Protein 7OCB (pdb70)

Sequence (196 aa):
NIVGCRIQHGWKEGNNGPVTQWKGTVLDQVPVNPSLYLIKYDGFDCVYGLELNKDERVSALEEVLPDRVATSISDAHLADTMIGKAVEHMMFETEDGSKDEWRGMVLARAPVMNTWFYITYEKDPVLYMYQLLDDYKEGDLRIMPSLVGKQVEYAKKRTGMVIHHQVEAKPSVYFIKFDDDFHIYVYDLVKTSAENLYFQ

Radius of gyration: 17.23 Å; Cα contacts (8 Å, |Δi|>4): 445; chains: 1; bounding box: 40×42×42 Å

Structure (mmCIF, N/CA/C/O backbone):
data_7OCB
#
_entry.id   7OCB
#
_cell.length_a   115.477
_cell.length_b   115.477
_cell.length_c   43.721
_cell.angle_alpha   90.000
_cell.angle_beta   90.000
_cell.angle_gamma   90.000
#
_symmetry.space_group_name_H-M   'P 43 21 2'
#
loop_
_entity.id
_entity.type
_entity.pdbx_description
1 polymer Spindlin-1
2 non-polymer 7-[3-(1,3-dihydroisoindol-2-yl)propoxy]-2N-[2-(dimethylamino)ethyl]-6-methoxy-4N-(1-propan-2-ylpiperidin-4-yl)quinazoline-2,4-diamine
3 non-polymer 'PHOSPHATE ION'
4 non-polymer (4S)-2-METHYL-2,4-PENTANEDIOL
5 non-polymer 'CHLORIDE ION'
6 non-polymer GLYCINE
7 non-polymer 'SODIUM ION'
8 water water
#
loop_
_atom_site.group_PDB
_atom_site.id
_atom_site.type_symbol
_atom_site.label_atom_id
_atom_site.label_alt_id
_atom_site.label_comp_id
_atom_site.label_asym_id
_atom_site.label_entity_id
_atom_site.label_seq_id
_atom_site.pdbx_PDB_ins_code
_atom_site.Cartn_x
_atom_site.Cartn_y
_atom_site.Cartn_z
_atom_site.occupancy
_atom_site.B_iso_or_equiv
_atom_site.auth_seq_id
_atom_site.auth_comp_id
_atom_site.auth_asym_id
_atom_site.auth_atom_id
_atom_site.pdbx_PDB_model_num
ATOM 1 N N . ASN A 1 5 ? 8.359 -37.594 19.273 1.00 42.69 52 ASN B N 1
ATOM 2 C CA . ASN A 1 5 ? 7.054 -38.223 19.198 1.00 38.52 52 ASN B CA 1
ATOM 3 C C . ASN A 1 5 ? 6.945 -38.981 17.873 1.00 29.61 52 ASN B C 1
ATOM 4 O O . ASN A 1 5 ? 7.926 -39.176 17.164 1.00 34.47 52 ASN B O 1
ATOM 9 N N . ILE A 1 6 ? 5.730 -39.407 17.532 1.00 25.88 53 ILE B N 1
ATOM 10 C CA . ILE A 1 6 ? 5.527 -40.168 16.309 1.00 21.52 53 ILE B CA 1
ATOM 11 C C . ILE A 1 6 ? 5.145 -39.294 15.112 1.00 16.45 53 ILE B C 1
ATOM 12 O O . ILE A 1 6 ? 4.927 -39.837 14.016 1.00 16.75 53 ILE B O 1
ATOM 28 N N . VAL A 1 7 ? 5.138 -37.962 15.275 1.00 17.87 54 VAL B N 1
ATOM 29 C CA . VAL A 1 7 ? 4.875 -37.084 14.135 1.00 16.64 54 VAL B CA 1
ATOM 30 C C . VAL A 1 7 ? 5.987 -37.253 13.118 1.00 16.46 54 VAL B C 1
ATOM 31 O O . VAL A 1 7 ? 7.176 -37.277 13.465 1.00 17.24 54 VAL B O 1
ATOM 44 N N . GLY A 1 8 ? 5.595 -37.366 11.836 1.00 14.49 55 GLY B N 1
ATOM 45 C CA . GLY A 1 8 ? 6.521 -37.572 10.751 1.00 16.33 55 GLY B CA 1
ATOM 46 C C . GLY A 1 8 ? 6.803 -39.029 10.471 1.00 17.48 55 GLY B C 1
ATOM 47 O O . GLY A 1 8 ? 7.534 -39.343 9.521 1.00 19.89 55 GLY B O 1
ATOM 51 N N . CYS A 1 9 ? 6.314 -39.911 11.314 1.00 15.34 56 CYS B N 1
ATOM 52 C CA . CYS A 1 9 ? 6.558 -41.334 11.135 1.00 16.34 56 CYS B CA 1
ATOM 53 C C . CYS A 1 9 ? 5.439 -41.931 10.316 1.00 13.54 56 CYS B C 1
ATOM 54 O O . CYS A 1 9 ? 4.315 -41.425 10.258 1.00 14.00 56 CYS B O 1
ATOM 62 N N . ARG A 1 10 ? 5.752 -43.057 9.690 1.00 15.04 57 ARG B N 1
ATOM 63 C CA . ARG A 1 10 ? 4.717 -43.921 9.143 1.00 13.85 57 ARG B CA 1
ATOM 64 C C . ARG A 1 10 ? 4.336 -44.935 10.216 1.00 11.42 57 ARG B C 1
ATOM 65 O O . ARG A 1 10 ? 5.159 -45.347 11.036 1.00 13.52 57 ARG B O 1
ATOM 86 N N . ILE A 1 11 ? 3.053 -45.276 10.234 1.00 12.02 58 ILE B N 1
ATOM 87 C CA . ILE A 1 11 ? 2.509 -46.167 11.245 1.00 11.84 58 ILE B CA 1
ATOM 88 C C . ILE A 1 11 ? 1.613 -47.195 10.581 1.00 10.47 58 ILE B C 1
ATOM 89 O O . ILE A 1 11 ? 1.115 -46.998 9.466 1.00 12.51 58 ILE B O 1
ATOM 105 N N . GLN A 1 12 ? 1.406 -48.306 11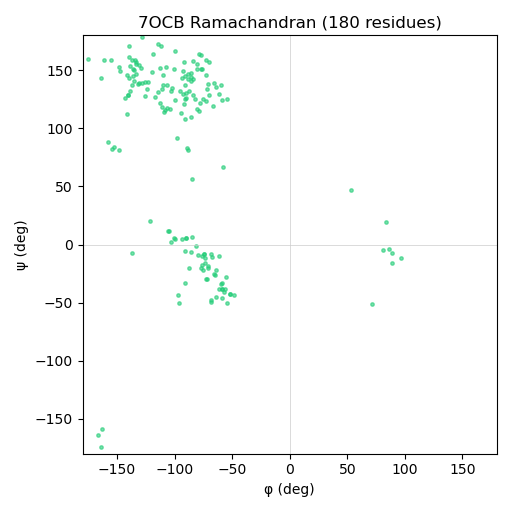.278 1.00 11.13 59 GLN B N 1
ATOM 106 C CA . GLN A 1 12 ? 0.357 -49.227 10.897 1.00 12.61 59 GLN B CA 1
ATOM 107 C C . GLN A 1 12 ? -0.381 -49.677 12.146 1.00 10.74 59 GLN B C 1
ATOM 108 O O . GLN A 1 12 ? 0.189 -49.737 13.251 1.00 12.16 59 GLN B O 1
ATOM 116 N N . HIS A 1 13 ? -1.665 -50.004 11.998 1.00 10.74 60 HIS B N 1
ATOM 117 C CA . HIS A 1 13 ? -2.452 -50.466 13.124 1.00 10.59 60 HIS B CA 1
ATOM 118 C C . HIS A 1 13 ? -3.687 -51.195 12.621 1.00 11.44 60 HIS B C 1
ATOM 119 O O . HIS A 1 13 ? -4.083 -51.061 11.469 1.00 11.24 60 HIS B O 1
ATOM 133 N N . GLY A 1 14 ? -4.233 -52.006 13.490 1.00 12.33 61 GLY B N 1
ATOM 134 C CA . GLY A 1 14 ? -5.549 -52.564 13.294 1.00 12.32 61 GLY B CA 1
ATOM 135 C C . GLY A 1 14 ? -6.628 -51.616 13.752 1.00 11.92 61 GLY B C 1
ATOM 136 O O . GLY A 1 14 ? -6.432 -50.699 14.578 1.00 11.52 61 GLY B O 1
ATOM 140 N N . TRP A 1 15 ? -7.826 -51.836 13.211 1.00 12.19 62 TRP B N 1
ATOM 141 C CA . TRP A 1 15 ? -9.007 -51.041 13.535 1.00 11.21 62 TRP B CA 1
ATOM 142 C C . TRP A 1 15 ? -10.199 -51.979 13.663 1.00 13.59 62 TRP B C 1
ATOM 143 O O . TRP A 1 15 ? -10.433 -52.819 12.793 1.00 14.45 62 TRP B O 1
ATOM 164 N N . LYS A 1 16 ? -10.967 -51.815 14.736 1.00 13.19 63 LYS B N 1
ATOM 165 C CA . LYS A 1 16 ? -12.115 -52.681 14.997 1.00 14.28 63 LYS B CA 1
ATOM 166 C C . LYS A 1 16 ? -13.217 -51.831 15.594 1.00 16.52 63 LYS B C 1
ATOM 167 O O . LYS A 1 16 ? -12.994 -51.158 16.602 1.00 16.62 63 LYS B O 1
ATOM 186 N N . GLU A 1 17 ? -14.395 -51.863 14.998 1.00 17.08 64 GLU B N 1
ATOM 187 C CA . GLU A 1 17 ? -15.547 -51.145 15.531 1.00 18.53 64 GLU B CA 1
ATOM 188 C C . GLU A 1 17 ? -16.541 -52.171 16.043 1.00 19.28 64 GLU B C 1
ATOM 189 O O . GLU A 1 17 ? -17.035 -53.005 15.281 1.00 18.07 64 GLU B O 1
ATOM 201 N N . GLY A 1 18 ? -16.814 -52.129 17.332 1.00 22.22 65 GLY B N 1
ATOM 202 C CA . GLY A 1 18 ? -17.796 -53.053 17.865 1.00 21.14 65 GLY B CA 1
ATOM 203 C C . GLY A 1 18 ? -17.312 -54.481 17.737 1.00 18.63 65 GLY B C 1
ATOM 204 O O . GLY A 1 18 ? -16.159 -54.797 18.046 1.00 21.44 65 GLY B O 1
ATOM 208 N N A ASN A 1 19 ? -18.193 -55.353 17.261 0.50 18.04 66 ASN B N 1
ATOM 209 N N B ASN A 1 19 ? -18.200 -55.374 17.275 0.50 18.06 66 ASN B N 1
ATOM 210 C CA A ASN A 1 1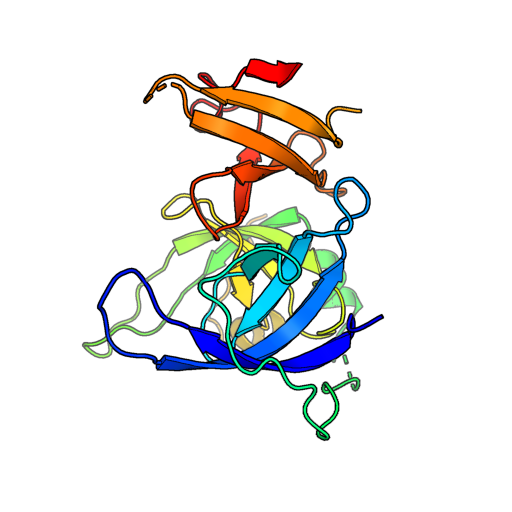9 ? -17.848 -56.742 17.036 0.50 17.98 66 ASN B CA 1
ATOM 211 C CA B ASN A 1 19 ? -17.877 -56.779 17.034 0.50 18.20 66 ASN B CA 1
ATOM 212 C C A ASN A 1 19 ? -17.475 -57.006 15.584 0.50 16.80 66 ASN B C 1
ATOM 213 C C B ASN A 1 19 ? -17.378 -57.019 15.615 0.50 16.76 66 ASN B C 1
ATOM 214 O O A ASN A 1 19 ? -17.491 -58.159 15.147 0.50 18.26 66 ASN B O 1
ATOM 215 O O B ASN A 1 19 ? -17.195 -58.179 15.237 0.50 18.21 66 ASN B O 1
ATOM 236 N N . GLY A 1 20 ? -17.160 -55.957 14.845 1.00 15.63 67 GLY B N 1
ATOM 237 C CA . GLY A 1 20 ? -16.785 -56.081 13.457 1.00 16.96 67 GLY B CA 1
ATOM 238 C C . GLY A 1 20 ? -15.401 -56.655 13.292 1.00 15.45 67 GLY B C 1
ATOM 239 O O . GLY A 1 20 ? -14.651 -56.859 14.241 1.00 15.96 67 GLY B O 1
ATOM 243 N N . PRO A 1 21 ? -15.037 -56.960 12.054 1.00 16.08 68 PRO B N 1
ATOM 244 C CA . PRO A 1 21 ? -13.699 -57.488 11.819 1.00 15.18 68 PRO B CA 1
ATOM 245 C C . PRO A 1 21 ? -12.635 -56.407 11.974 1.00 12.55 68 PRO B C 1
ATOM 246 O O . PRO A 1 21 ? -12.885 -55.211 11.894 1.00 14.29 68 PRO B O 1
ATOM 257 N N . VAL A 1 22 ? -11.410 -56.883 12.215 1.00 14.12 69 VAL B N 1
ATOM 258 C CA . VAL A 1 22 ? -10.260 -56.000 12.290 1.00 12.94 69 VAL B CA 1
ATOM 259 C C . VAL A 1 22 ? -9.751 -55.756 10.883 1.00 14.59 69 VAL B C 1
ATOM 260 O O . VAL A 1 22 ? -9.525 -56.693 10.123 1.00 16.00 69 VAL B O 1
ATOM 273 N N . THR A 1 23 ? -9.576 -54.496 10.547 1.00 12.30 70 THR B N 1
ATOM 274 C CA . THR A 1 23 ? -8.980 -54.106 9.281 1.00 11.10 70 THR B CA 1
ATOM 275 C C . THR A 1 23 ? -7.632 -53.455 9.580 1.00 11.98 70 THR B C 1
ATOM 276 O O . THR A 1 23 ? -7.414 -52.893 10.661 1.00 12.64 70 THR B O 1
ATOM 287 N N . GLN A 1 24 ? -6.718 -53.570 8.620 1.00 11.45 71 GLN B N 1
ATOM 288 C CA . GLN A 1 24 ? -5.333 -53.123 8.774 1.00 11.96 71 GLN B CA 1
ATOM 289 C C . GLN A 1 24 ? -5.103 -51.848 7.981 1.00 11.64 71 GLN B C 1
ATOM 290 O O . GLN A 1 24 ? -5.498 -51.751 6.821 1.00 12.56 71 GLN B O 1
ATOM 304 N N . TRP A 1 25 ? -4.395 -50.900 8.567 1.00 10.50 72 TRP B N 1
ATOM 305 C CA . TRP A 1 25 ? -4.222 -49.567 8.016 1.00 10.69 72 TRP B CA 1
ATOM 306 C C . TRP A 1 25 ? -2.777 -49.138 8.110 1.00 12.13 72 TRP B C 1
ATOM 307 O O . TRP A 1 25 ? -2.133 -49.359 9.128 1.00 14.06 72 TRP B O 1
ATOM 328 N N . LYS A 1 26 ? -2.299 -48.465 7.079 1.00 11.33 73 LYS B N 1
ATOM 329 C CA . LYS A 1 26 ? -0.967 -47.854 7.042 1.00 11.30 73 LYS B CA 1
ATOM 330 C C . LYS A 1 26 ? -1.125 -46.387 6.692 1.00 11.37 73 LYS B C 1
ATOM 331 O O . LYS A 1 26 ? -1.934 -46.031 5.832 1.00 12.11 73 LYS B O 1
ATOM 339 N N . GLY A 1 27 ? -0.342 -45.538 7.348 1.00 11.91 74 GLY B N 1
ATOM 340 C CA . GLY A 1 27 ? -0.475 -44.109 7.143 1.00 12.35 74 GLY B CA 1
ATOM 341 C C . GLY A 1 27 ? 0.716 -43.347 7.662 1.00 10.62 74 GLY B C 1
ATOM 342 O O . GLY A 1 27 ? 1.722 -43.908 8.107 1.00 12.26 74 GLY B O 1
ATOM 346 N N . THR A 1 28 ? 0.577 -42.022 7.596 1.00 10.52 75 THR B N 1
ATOM 347 C CA . THR A 1 28 ? 1.623 -41.084 7.944 1.00 12.24 75 THR B CA 1
ATOM 348 C C . THR A 1 28 ? 1.066 -40.113 8.976 1.00 10.53 75 THR B C 1
ATOM 349 O O . THR A 1 28 ? -0.027 -39.569 8.804 1.00 11.08 75 THR B O 1
ATOM 360 N N . VAL A 1 29 ? 1.781 -39.960 10.084 1.00 11.41 76 VAL B N 1
ATOM 361 C CA . VAL A 1 29 ? 1.368 -39.032 11.143 1.00 10.54 76 VAL B CA 1
ATOM 362 C C . VAL A 1 29 ? 1.791 -37.623 10.737 1.00 10.10 76 VAL B C 1
ATOM 363 O O . VAL A 1 29 ? 2.984 -37.327 10.650 1.00 12.76 76 VAL B O 1
ATOM 376 N N . LEU A 1 30 ? 0.815 -36.743 10.549 1.00 11.01 77 LEU B N 1
ATOM 377 C CA . LEU A 1 30 ? 1.039 -35.369 10.092 1.00 11.17 77 LEU B CA 1
ATOM 378 C C . LEU A 1 30 ? 1.235 -34.356 11.200 1.00 12.75 77 LEU B C 1
ATOM 379 O O . LEU A 1 30 ? 1.954 -33.378 11.007 1.00 13.93 77 LEU B O 1
ATOM 395 N N . ASP A 1 31 ? 0.581 -34.536 12.349 1.00 12.10 78 ASP B N 1
ATOM 396 C CA . ASP A 1 31 ? 0.487 -33.449 13.322 1.00 15.54 78 ASP B CA 1
ATOM 397 C C . ASP A 1 31 ? 0.050 -34.048 14.642 1.00 13.59 78 ASP B C 1
ATOM 398 O O . ASP A 1 31 ? -0.755 -34.976 14.666 1.00 14.11 78 ASP B O 1
ATOM 407 N N . GLN A 1 32 ? 0.600 -33.508 15.715 1.00 12.91 79 GLN B N 1
ATOM 408 C CA . GLN A 1 32 ? 0.108 -33.711 17.077 1.00 13.33 79 GLN B CA 1
ATOM 409 C C . GLN A 1 32 ? -0.499 -32.376 17.478 1.00 13.23 79 GLN B C 1
ATOM 410 O O . GLN A 1 32 ? 0.204 -31.380 17.539 1.00 17.26 79 GLN B O 1
ATOM 424 N N . VAL A 1 33 ? -1.809 -32.336 17.676 1.00 11.74 80 VAL B N 1
ATOM 425 C CA . VAL A 1 33 ? -2.555 -31.081 17.809 1.00 12.62 80 VAL B CA 1
ATOM 426 C C . VAL A 1 33 ? -2.158 -30.336 19.079 1.00 12.75 80 VAL B C 1
ATOM 427 O O . VAL A 1 33 ? -2.294 -30.878 20.191 1.00 13.55 80 VAL B O 1
ATOM 440 N N . PRO A 1 34 ? -1.630 -29.104 18.977 1.00 13.66 81 PRO B N 1
ATOM 441 C CA . PRO A 1 34 ? -1.191 -28.366 20.186 1.00 15.81 81 PRO B CA 1
ATOM 442 C C . PRO A 1 34 ? -2.248 -28.279 21.286 1.00 13.61 81 PRO B C 1
ATOM 443 O O . PRO A 1 34 ? -1.914 -28.466 22.466 1.00 16.28 81 PRO B O 1
ATOM 454 N N . VAL A 1 35 ? -3.509 -28.010 20.930 1.00 14.37 82 VAL B N 1
ATOM 455 C CA . VAL A 1 35 ? -4.530 -27.822 21.959 1.00 15.47 82 VAL B CA 1
ATOM 456 C C . VAL A 1 35 ? -5.030 -29.147 22.505 1.00 14.00 82 VAL B C 1
ATOM 457 O O . VAL A 1 35 ? -5.734 -29.162 23.519 1.00 17.02 82 VAL B O 1
ATOM 470 N N . ASN A 1 36 ? -4.654 -30.262 21.898 1.00 13.20 83 ASN B N 1
ATOM 471 C CA . ASN A 1 36 ? -5.009 -31.578 22.418 1.00 14.02 83 ASN B CA 1
ATOM 472 C C . ASN A 1 36 ? -3.964 -32.553 21.975 1.00 11.90 83 ASN B C 1
ATOM 473 O O . ASN A 1 36 ? -4.117 -33.204 20.928 1.00 12.36 83 ASN B O 1
ATOM 478 N N . PRO A 1 37 ? -2.858 -32.636 22.718 1.00 12.13 84 PRO B N 1
ATOM 479 C CA . PRO A 1 37 ? -1.718 -33.492 22.335 1.00 12.78 84 PRO B CA 1
ATOM 480 C C . PRO A 1 37 ? -2.024 -34.955 22.240 1.00 14.04 84 PRO B C 1
ATOM 481 O O . PRO A 1 37 ? -1.210 -35.703 21.682 1.00 16.64 84 PRO B O 1
ATOM 492 N N . SER A 1 38 ? -3.184 -35.430 22.673 1.00 12.33 85 SER B N 1
ATOM 493 C CA . SER A 1 38 ? -3.567 -36.817 22.445 1.00 12.12 85 SER B CA 1
ATOM 494 C C . SER A 1 38 ? -4.032 -37.032 21.023 1.00 12.27 85 SER B C 1
ATOM 495 O O . SER A 1 38 ? -4.087 -38.175 20.581 1.00 13.69 85 SER B O 1
ATOM 498 N N . LEU A 1 39 ? -4.422 -35.964 20.340 1.00 12.24 86 LEU B N 1
ATOM 499 C CA . LEU A 1 39 ? -4.995 -36.043 19.007 1.00 12.11 86 LEU B CA 1
ATOM 500 C C . LEU A 1 39 ? -3.928 -35.918 17.930 1.00 11.31 86 LEU B C 1
ATOM 501 O O . LEU A 1 39 ? -3.217 -34.921 17.868 1.00 11.99 86 LEU B O 1
ATOM 517 N N . TYR A 1 40 ? -3.843 -36.944 17.106 1.00 10.06 87 TYR B N 1
ATOM 518 C CA . TYR A 1 40 ? -2.947 -36.969 15.953 1.00 10.99 87 TYR B CA 1
ATOM 519 C C . TYR A 1 40 ? -3.751 -36.902 14.674 1.00 10.55 87 TYR B C 1
ATOM 520 O O . TYR A 1 40 ? -4.795 -37.551 14.560 1.00 11.19 87 TYR B O 1
ATOM 538 N N . LEU A 1 41 ? -3.266 -36.093 13.726 1.00 11.57 88 LEU B N 1
ATOM 539 C CA . LEU A 1 41 ? -3.815 -36.079 12.379 1.00 11.18 88 LEU B CA 1
ATOM 540 C C . LEU A 1 41 ? -2.980 -37.001 11.502 1.00 10.13 88 LEU B C 1
ATOM 541 O O . LEU A 1 41 ? -1.739 -36.961 11.546 1.00 11.63 88 LEU B O 1
ATOM 557 N N . ILE A 1 42 ? -3.682 -37.856 10.761 1.00 10.56 89 ILE B N 1
ATOM 558 C CA . ILE A 1 42 ? -3.072 -38.975 10.033 1.00 9.17 89 ILE B CA 1
ATOM 559 C C . ILE A 1 42 ? -3.598 -38.994 8.601 1.00 9.49 89 ILE B C 1
ATOM 560 O O . ILE A 1 42 ? -4.803 -38.798 8.361 1.00 9.72 89 ILE B O 1
ATOM 576 N N . LYS A 1 43 ? -2.695 -39.247 7.648 1.00 9.18 90 LYS B N 1
ATOM 577 C CA . LYS A 1 43 ? -3.073 -39.498 6.260 1.00 10.03 90 LYS B CA 1
ATOM 578 C C . LYS A 1 43 ? -2.833 -40.972 5.993 1.00 7.91 90 LYS B C 1
ATOM 579 O O . LYS A 1 43 ? -1.701 -41.431 6.053 1.00 10.39 90 LYS B O 1
ATOM 598 N N . TYR A 1 44 ? -3.895 -41.704 5.708 1.00 9.33 91 TYR B N 1
ATOM 599 C CA . TYR A 1 44 ? -3.772 -43.119 5.382 1.00 9.56 91 TYR B CA 1
ATOM 600 C C . TYR A 1 44 ? -3.471 -43.296 3.900 1.00 10.09 91 TYR B C 1
ATOM 601 O O . TYR A 1 44 ? -4.027 -42.589 3.056 1.00 11.39 91 TYR B O 1
ATOM 619 N N . ASP A 1 45 ? -2.592 -44.251 3.601 1.00 11.16 92 ASP B N 1
ATOM 620 C CA . ASP A 1 45 ? -2.191 -44.511 2.2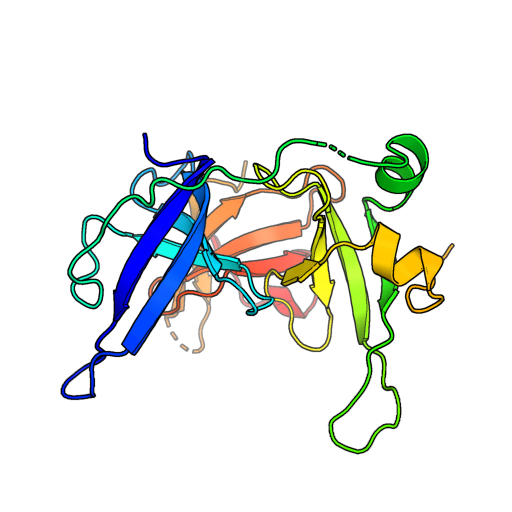27 1.00 12.13 92 ASP B CA 1
ATOM 621 C C . ASP A 1 45 ? -3.424 -44.765 1.378 1.00 13.62 92 ASP B C 1
ATOM 622 O O . ASP A 1 45 ? -4.243 -45.637 1.696 1.00 14.24 92 ASP B O 1
ATOM 631 N N . GLY A 1 46 ? -3.548 -43.996 0.299 1.00 13.19 93 GLY B N 1
ATOM 632 C CA . GLY A 1 46 ? -4.622 -44.188 -0.665 1.00 13.43 93 GLY B CA 1
ATOM 633 C C . GLY A 1 46 ? -5.967 -43.596 -0.295 1.00 11.76 93 GLY B C 1
ATOM 634 O O . GLY A 1 46 ? -6.882 -43.607 -1.123 1.00 15.82 93 GLY B O 1
ATOM 638 N N . PHE A 1 47 ? -6.121 -43.034 0.891 1.00 10.73 94 PHE B N 1
ATOM 639 C CA . PHE A 1 47 ? -7.367 -42.420 1.327 1.00 12.13 94 PHE B CA 1
ATOM 640 C C . PHE A 1 47 ? -7.147 -40.914 1.421 1.00 11.12 94 PHE B C 1
ATOM 641 O O . PHE A 1 47 ? -6.118 -40.473 1.920 1.00 12.29 94 PHE B O 1
ATOM 658 N N . ASP A 1 48 ? -8.084 -40.139 0.882 1.00 11.47 95 ASP B N 1
ATOM 659 C CA . ASP A 1 48 ? -7.835 -38.736 0.619 1.00 11.73 95 ASP B CA 1
ATOM 660 C C . ASP A 1 48 ? -8.142 -37.813 1.788 1.00 14.17 95 ASP B C 1
ATOM 661 O O . ASP A 1 48 ? -7.625 -36.695 1.825 1.00 12.71 95 ASP B O 1
ATOM 670 N N . CYS A 1 49 ? -8.951 -38.234 2.745 1.00 11.68 96 CYS B N 1
ATOM 671 C CA . CYS A 1 49 ? -9.244 -37.372 3.879 1.00 10.49 96 CYS B CA 1
ATOM 672 C C . CYS A 1 49 ? -8.147 -37.398 4.932 1.00 11.71 96 CYS B C 1
ATOM 673 O O . CYS A 1 49 ? -7.395 -38.354 5.052 1.00 13.25 96 CYS B O 1
ATOM 681 N N . VAL A 1 50 ? -8.059 -36.331 5.704 1.00 11.66 97 VAL B N 1
ATOM 682 C CA . VAL A 1 50 ? -7.222 -36.314 6.902 1.00 11.80 97 VAL B CA 1
ATOM 683 C C . VAL A 1 50 ? -8.062 -36.775 8.079 1.00 11.04 97 VAL B C 1
ATOM 684 O O . VAL A 1 50 ? -9.162 -36.260 8.323 1.00 12.58 97 VAL B O 1
ATOM 697 N N . TYR A 1 51 ? -7.534 -37.719 8.823 1.00 11.08 98 TYR B N 1
ATOM 698 C CA . TYR A 1 51 ? -8.224 -38.300 9.960 1.00 10.05 98 TYR B CA 1
ATOM 699 C C . TYR A 1 51 ? -7.565 -37.876 11.269 1.00 10.17 98 TYR B C 1
ATOM 700 O O . TYR A 1 51 ? -6.361 -37.660 11.349 1.00 13.00 98 TYR B O 1
ATOM 718 N N . GLY A 1 52 ? -8.392 -37.710 12.301 1.00 10.66 99 GLY B N 1
ATOM 719 C CA . GLY A 1 52 ? -7.885 -37.449 13.635 1.00 10.72 99 GLY B CA 1
ATOM 720 C C . GLY A 1 52 ? -8.264 -38.561 14.587 1.00 9.87 99 GLY B C 1
ATOM 721 O O . GLY A 1 52 ? -9.436 -38.919 14.679 1.00 11.19 99 GLY B O 1
ATOM 725 N N . LEU A 1 53 ? -7.258 -39.114 15.267 1.00 10.87 100 LEU B N 1
ATOM 726 C CA . LEU A 1 53 ? -7.451 -40.159 16.267 1.00 9.89 100 LEU B CA 1
ATOM 727 C C . LEU A 1 53 ? -6.702 -39.793 17.532 1.00 11.89 100 LEU B C 1
ATOM 728 O O . LEU A 1 53 ? -5.558 -39.340 17.493 1.00 11.12 100 LEU B O 1
ATOM 744 N N . GLU A 1 54 ? -7.338 -40.042 18.665 1.00 11.76 101 GLU B N 1
ATOM 745 C CA . GLU A 1 54 ? -6.689 -39.914 19.965 1.00 12.02 101 GLU B CA 1
ATOM 746 C C . GLU A 1 54 ? -6.076 -41.283 20.237 1.00 12.99 101 GLU B C 1
ATOM 747 O O . GLU A 1 54 ? -6.668 -42.147 20.883 1.00 15.10 101 GLU B O 1
ATOM 759 N N . LEU A 1 55 ? -4.885 -41.511 19.671 1.00 13.35 102 LEU B N 1
ATOM 760 C CA . LEU A 1 55 ? -4.312 -42.856 19.635 1.00 14.53 102 LEU B CA 1
ATOM 761 C C . LEU A 1 55 ? -4.132 -43.440 21.038 1.00 17.29 102 LEU B C 1
ATOM 762 O O . LEU A 1 55 ? -4.189 -44.666 21.191 1.00 19.17 102 LEU B O 1
ATOM 778 N N . ASN A 1 56 ? -3.837 -42.614 22.046 1.00 15.08 103 ASN B N 1
ATOM 779 C CA . ASN A 1 56 ? -3.540 -43.134 23.380 1.00 16.90 103 ASN B CA 1
ATOM 780 C C . ASN A 1 56 ? -4.761 -43.627 24.141 1.00 19.94 103 ASN B C 1
ATOM 781 O O . ASN A 1 56 ? -4.607 -44.161 25.253 1.00 21.18 103 ASN B O 1
ATOM 792 N N . LYS A 1 57 ? -5.955 -43.410 23.634 1.00 16.88 104 LYS B N 1
ATOM 793 C CA . LYS A 1 57 ? -7.173 -43.764 24.331 1.00 20.80 104 LYS B CA 1
ATOM 794 C C . LYS A 1 57 ? -8.225 -44.413 23.460 1.00 17.92 104 LYS B C 1
ATOM 795 O O . LYS A 1 57 ? -9.251 -44.854 23.987 1.00 22.20 104 LYS B O 1
ATOM 814 N N . ASP A 1 58 ? -8.044 -44.478 22.145 1.00 13.24 105 ASP B N 1
ATOM 815 C CA . ASP A 1 58 ? -9.079 -45.016 21.283 1.00 15.28 105 ASP B CA 1
ATOM 816 C C . ASP A 1 58 ? -8.932 -46.528 21.214 1.00 15.08 105 ASP B C 1
ATOM 817 O O . ASP A 1 58 ? -7.970 -47.040 20.617 1.00 15.03 105 ASP B O 1
ATOM 826 N N . GLU A 1 59 ? -9.882 -47.233 21.839 1.00 15.07 106 GLU B N 1
ATOM 827 C CA . GLU A 1 59 ? -9.744 -48.673 21.966 1.00 17.54 106 GLU B CA 1
ATOM 828 C C . GLU A 1 59 ? -10.004 -49.387 20.652 1.00 15.47 106 GLU B C 1
ATOM 829 O O . GLU A 1 59 ? -9.718 -50.598 20.551 1.00 17.26 106 GLU B O 1
ATOM 841 N N . ARG A 1 60 ? -10.470 -48.672 19.628 1.00 13.20 107 ARG B N 1
ATOM 842 C CA . ARG A 1 60 ? -10.623 -49.266 18.305 1.00 12.94 107 ARG B CA 1
ATOM 843 C C . ARG A 1 60 ? -9.279 -49.521 17.638 1.00 13.55 107 ARG B C 1
ATOM 844 O O . ARG A 1 60 ? -9.225 -50.306 16.688 1.00 13.18 107 ARG B O 1
ATOM 865 N N . VAL A 1 61 ? -8.215 -48.875 18.096 1.00 12.41 108 VAL B N 1
ATOM 866 C CA . VAL A 1 61 ? -6.874 -49.029 17.549 1.00 12.94 108 VAL B CA 1
ATOM 867 C C . VAL A 1 61 ? -6.196 -50.192 18.250 1.00 14.07 108 VAL B C 1
ATOM 868 O O . VAL A 1 61 ? -6.182 -50.249 19.499 1.00 16.05 108 VAL B O 1
ATOM 881 N N . SER A 1 62 ? -5.582 -51.087 17.492 1.00 11.94 109 SER B N 1
ATOM 882 C CA . SER A 1 62 ? -4.819 -52.188 18.048 1.00 13.30 109 SER B CA 1
ATOM 883 C C . SER A 1 62 ? -3.484 -52.299 17.337 1.00 12.26 109 SER B C 1
ATOM 884 O O . SER A 1 62 ? -3.318 -51.860 16.197 1.00 12.94 109 SER B O 1
ATOM 892 N N . ALA A 1 63 ? -2.525 -52.884 18.038 1.00 15.29 110 ALA B N 1
ATOM 893 C CA . ALA A 1 63 ? -1.258 -53.272 17.432 1.00 15.08 110 ALA B CA 1
ATOM 894 C C . ALA A 1 63 ? -0.605 -52.099 16.706 1.00 12.06 110 ALA B C 1
ATOM 895 O O . ALA A 1 63 ? -0.111 -52.235 15.587 1.00 14.84 110 ALA B O 1
ATOM 902 N N . LEU A 1 64 ? -0.541 -50.944 17.349 1.00 12.01 111 LEU B N 1
ATOM 903 C CA . LEU A 1 64 ? 0.041 -49.754 16.753 1.00 11.98 111 LEU B CA 1
ATOM 904 C C . LEU A 1 64 ? 1.538 -49.940 16.645 1.00 11.77 111 LEU B C 1
ATOM 905 O O . LEU A 1 64 ? 2.198 -50.210 17.652 1.00 12.67 111 LEU B O 1
ATOM 921 N N A GLU A 1 65 ? 2.082 -49.743 15.441 0.50 13.14 112 GLU B N 1
ATOM 922 N N B GLU A 1 65 ? 2.071 -49.806 15.425 0.50 13.59 112 GLU B N 1
ATOM 923 C CA A GLU A 1 65 ? 3.499 -49.961 15.200 0.50 13.05 112 GLU B CA 1
ATOM 924 C CA B GLU A 1 65 ? 3.486 -49.990 15.147 0.50 13.02 112 GLU B CA 1
ATOM 925 C C A GLU A 1 65 ? 4.038 -48.871 14.285 0.50 13.05 112 GLU B C 1
ATOM 926 C C B GLU A 1 65 ? 3.980 -48.783 14.356 0.50 12.91 112 GLU B C 1
ATOM 927 O O A GLU A 1 65 ? 3.394 -48.471 13.322 0.50 12.40 112 GLU B O 1
ATOM 928 O O B GLU A 1 65 ? 3.224 -48.157 13.607 0.50 12.46 112 GLU B O 1
ATOM 951 N N . VAL A 1 66 ? 5.250 -48.442 14.581 1.00 13.91 113 VAL B N 1
ATOM 952 C CA . VAL A 1 66 ? 5.959 -47.499 13.746 1.00 13.20 113 VAL B CA 1
ATOM 953 C C . VAL A 1 66 ? 6.633 -48.289 12.635 1.00 14.81 113 VAL B C 1
ATOM 954 O O . VAL A 1 66 ? 7.350 -49.256 12.907 1.00 15.93 113 VAL B O 1
ATOM 967 N N . LEU A 1 67 ? 6.389 -47.895 11.409 1.00 14.13 114 LEU B N 1
ATOM 968 C CA . LEU A 1 67 ? 6.972 -48.512 10.242 1.00 15.71 114 LEU B CA 1
ATOM 969 C C . LEU A 1 67 ? 8.389 -48.003 10.010 1.00 16.94 114 LEU B C 1
ATOM 970 O O . LEU A 1 67 ? 8.716 -46.862 10.357 1.00 17.87 114 LEU B O 1
ATOM 986 N N . PRO A 1 68 ? 9.231 -48.849 9.410 1.00 21.37 115 PRO B N 1
ATOM 987 C CA . PRO A 1 68 ? 10.628 -48.507 9.204 1.00 27.80 115 PRO B CA 1
ATOM 988 C C . PRO A 1 68 ? 10.878 -47.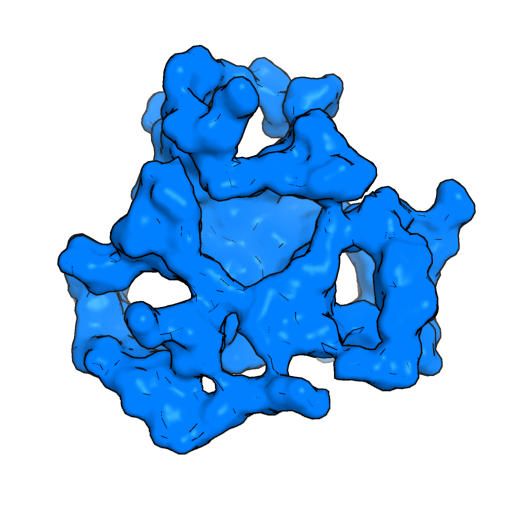731 7.936 1.00 34.81 115 PRO B C 1
ATOM 989 O O . PRO A 1 68 ? 12.024 -47.326 7.708 1.00 36.61 115 PRO B O 1
ATOM 1000 N N . ASP A 1 69 ? 9.872 -47.550 7.092 1.00 29.99 116 ASP B N 1
ATOM 1001 C CA . ASP A 1 69 ? 10.076 -46.770 5.881 1.00 37.24 116 ASP B CA 1
ATOM 1002 C C . ASP A 1 69 ? 9.806 -45.305 6.190 1.00 42.28 116 ASP B C 1
ATOM 1003 O O . ASP A 1 69 ? 8.930 -44.979 7.002 1.00 39.87 116 ASP B O 1
ATOM 1008 N N . ARG A 1 70 ? 10.606 -44.429 5.592 1.00 43.01 117 ARG B N 1
ATOM 1009 C CA . ARG A 1 70 ? 10.531 -43.014 5.906 1.00 43.04 117 ARG B CA 1
ATOM 1010 C C . ARG A 1 70 ? 9.585 -42.282 4.951 1.00 43.02 117 ARG B C 1
ATOM 1011 O O . ARG A 1 70 ? 9.369 -42.697 3.808 1.00 44.41 117 ARG B O 1
ATOM 1015 N N . VAL A 1 71 ? 8.960 -41.225 5.475 1.00 34.08 118 VAL B N 1
ATOM 1016 C CA . VAL A 1 71 ? 8.141 -40.335 4.662 1.00 32.92 118 VAL B CA 1
ATOM 1017 C C . VAL A 1 71 ? 9.006 -39.728 3.571 1.00 36.53 118 VAL B C 1
ATOM 1018 O O . VAL A 1 71 ? 10.156 -39.334 3.807 1.00 37.17 118 VAL B O 1
ATOM 1022 N N . ALA A 1 72 ? 8.463 -39.662 2.357 1.00 43.02 119 ALA B N 1
ATOM 1023 C CA . ALA A 1 72 ? 9.148 -38.943 1.289 1.00 49.10 119 ALA B CA 1
ATOM 1024 C C . ALA A 1 72 ? 9.361 -37.492 1.709 1.00 54.47 119 ALA B C 1
ATOM 1025 O O . ALA A 1 72 ? 8.404 -36.790 2.056 1.00 54.92 119 ALA B O 1
ATOM 1027 N N . THR A 1 73 ? 10.614 -37.042 1.684 1.00 58.60 120 THR B N 1
ATOM 1028 C CA . THR A 1 73 ? 10.941 -35.681 2.114 1.00 58.86 120 THR B CA 1
ATOM 1029 C C . THR A 1 73 ? 11.629 -34.842 1.026 1.00 58.42 120 THR B C 1
ATOM 1030 O O . THR A 1 73 ? 12.286 -33.846 1.332 1.00 62.52 120 THR B O 1
ATOM 1032 N N . SER A 1 74 ? 11.477 -35.242 -0.234 1.00 51.08 121 SER B N 1
ATOM 1033 C CA . SER A 1 74 ? 12.083 -34.513 -1.350 1.00 46.00 121 SER B CA 1
ATOM 1034 N N . ILE A 1 76 ? 9.210 -30.082 -2.752 1.00 49.51 123 ILE B N 1
ATOM 1035 C CA . ILE A 1 76 ? 8.213 -29.564 -3.683 1.00 50.07 123 ILE B CA 1
ATOM 1036 C C . ILE A 1 76 ? 8.877 -29.059 -4.960 1.00 57.35 123 ILE B C 1
ATOM 1037 O O . ILE A 1 76 ? 9.908 -28.388 -4.912 1.00 60.04 123 ILE B O 1
ATOM 1039 N N . SER A 1 77 ? 8.263 -29.379 -6.102 1.00 59.05 124 SER B N 1
ATOM 1040 C CA . SER A 1 77 ? 8.883 -29.094 -7.393 1.00 56.49 124 SER B CA 1
ATOM 1041 C C . SER A 1 77 ? 8.869 -27.606 -7.724 1.00 56.27 124 SER B C 1
ATOM 1042 O O . SER A 1 77 ? 9.767 -27.126 -8.424 1.00 55.45 124 SER B O 1
ATOM 1045 N N . ASP A 1 78 ? 7.862 -26.861 -7.238 1.00 56.02 125 ASP B N 1
ATOM 1046 C CA . ASP A 1 78 ? 7.669 -25.451 -7.611 1.00 57.94 125 ASP B CA 1
ATOM 1047 C C . ASP A 1 78 ? 7.041 -24.737 -6.408 1.00 55.44 125 ASP B C 1
ATOM 1048 O O . ASP A 1 78 ? 5.830 -24.519 -6.332 1.00 55.95 125 ASP B O 1
ATOM 1053 N N . ALA A 1 79 ? 7.890 -24.365 -5.450 1.00 48.26 126 ALA B N 1
ATOM 1054 C CA . ALA A 1 79 ? 7.397 -23.720 -4.239 1.00 45.41 126 ALA B CA 1
ATOM 1055 C C . ALA A 1 79 ? 6.650 -22.426 -4.547 1.00 47.76 126 ALA B C 1
ATOM 1056 O O . ALA A 1 79 ? 5.691 -22.089 -3.846 1.00 44.56 126 ALA B O 1
ATOM 1058 N N . HIS A 1 80 ? 7.062 -21.687 -5.582 1.00 54.20 127 HIS B N 1
ATOM 1059 C CA . HIS A 1 80 ? 6.365 -20.443 -5.904 1.00 53.16 127 HIS B CA 1
ATOM 1060 C C . HIS A 1 80 ? 4.957 -20.714 -6.414 1.00 49.86 127 HIS B C 1
ATOM 1061 O O . HIS A 1 80 ? 3.997 -20.066 -5.980 1.00 51.31 127 HIS B O 1
ATOM 1068 N N . LEU A 1 81 ? 4.813 -21.654 -7.353 1.00 43.26 128 LEU B N 1
ATOM 1069 C CA . LEU A 1 81 ? 3.479 -22.029 -7.809 1.00 41.29 128 LEU B CA 1
ATOM 1070 C C . LEU A 1 81 ? 2.643 -22.539 -6.645 1.00 39.10 128 LEU B C 1
ATOM 1071 O O . LEU A 1 81 ? 1.476 -22.159 -6.484 1.00 39.77 128 LEU B O 1
ATOM 1076 N N . ALA A 1 82 ? 3.229 -23.411 -5.823 1.00 30.94 129 ALA B N 1
ATOM 1077 C CA . ALA A 1 82 ? 2.525 -23.906 -4.649 1.00 32.53 129 ALA B CA 1
ATOM 1078 C C . ALA A 1 82 ? 2.049 -22.750 -3.798 1.00 34.63 129 ALA B C 1
ATOM 1079 O O . ALA A 1 82 ? 0.877 -22.688 -3.404 1.00 35.91 129 ALA B O 1
ATOM 1086 N N . ASP A 1 83 ? 2.960 -21.824 -3.486 1.00 40.50 130 ASP B N 1
ATOM 1087 C CA . ASP A 1 83 ? 2.604 -20.682 -2.655 1.00 46.22 130 ASP B CA 1
ATOM 1088 C C . ASP A 1 83 ? 1.371 -19.982 -3.196 1.00 42.48 130 ASP B C 1
ATOM 1089 O O . ASP A 1 83 ? 0.482 -19.589 -2.434 1.00 38.90 130 ASP B O 1
ATOM 1096 N N . THR A 1 84 ? 1.298 -19.816 -4.514 1.00 32.63 131 THR B N 1
ATOM 1097 C CA . THR A 1 84 ? 0.212 -19.030 -5.082 1.00 32.49 131 THR B CA 1
ATOM 1098 C C . THR A 1 84 ? -1.125 -19.748 -4.990 1.00 28.37 131 THR B C 1
ATOM 1099 O O . THR A 1 84 ? -2.164 -19.089 -5.072 1.00 35.44 131 THR B O 1
ATOM 1110 N N . MET A 1 85 ? -1.124 -21.070 -4.824 1.00 23.74 132 MET B N 1
ATOM 1111 C CA . MET A 1 85 ? -2.385 -21.795 -4.751 1.00 21.32 132 MET B CA 1
ATOM 1112 C C . MET A 1 85 ? -3.071 -21.606 -3.406 1.00 20.12 132 MET B C 1
ATOM 1113 O O . MET A 1 85 ? -4.289 -21.776 -3.317 1.00 20.51 132 MET B O 1
ATOM 1127 N N . ILE A 1 86 ? -2.328 -21.233 -2.368 1.00 20.79 133 ILE B N 1
ATOM 1128 C CA . ILE A 1 86 ? -2.873 -21.253 -1.018 1.00 19.61 133 ILE B CA 1
ATOM 1129 C C . ILE A 1 86 ? -3.918 -20.161 -0.858 1.00 18.77 133 ILE B C 1
ATOM 1130 O O . ILE A 1 86 ? -3.683 -18.998 -1.204 1.00 22.31 133 ILE B O 1
ATOM 1146 N N . GLY A 1 87 ? -5.084 -20.536 -0.372 1.00 17.24 134 GLY B N 1
ATOM 1147 C CA . GLY A 1 87 ? -6.184 -19.600 -0.219 1.00 19.31 134 GLY B CA 1
ATOM 1148 C C . GLY A 1 87 ? -7.055 -19.421 -1.447 1.00 20.52 134 GLY B C 1
ATOM 1149 O O . GLY A 1 87 ? -8.068 -18.719 -1.371 1.00 25.17 134 GLY B O 1
ATOM 1153 N N . LYS A 1 88 ? -6.715 -20.058 -2.561 1.00 19.58 135 LYS B N 1
ATOM 1154 C CA . LYS A 1 88 ? -7.442 -19.867 -3.806 1.00 20.93 135 LYS B CA 1
ATOM 1155 C C . LYS A 1 88 ? -8.676 -20.762 -3.887 1.00 18.58 135 LYS B C 1
ATOM 1156 O O . LYS A 1 88 ? -8.665 -21.919 -3.452 1.00 17.41 135 LYS B O 1
ATOM 1175 N N . ALA A 1 89 ? -9.746 -20.212 -4.452 1.00 19.20 136 ALA B N 1
ATOM 1176 C CA . ALA A 1 89 ? -10.854 -21.027 -4.897 1.00 19.52 136 ALA B CA 1
ATOM 1177 C C . ALA A 1 89 ? -10.419 -21.808 -6.127 1.00 17.67 136 ALA B C 1
ATOM 1178 O O . ALA A 1 89 ? -9.707 -21.298 -7.001 1.00 19.73 136 ALA B O 1
ATOM 1185 N N . VAL A 1 90 ? -10.813 -23.075 -6.175 1.00 15.81 137 VAL B N 1
ATOM 1186 C CA . VAL A 1 90 ? -10.422 -23.946 -7.273 1.00 14.68 137 VAL B CA 1
ATOM 1187 C C . VAL A 1 90 ? -11.595 -24.786 -7.740 1.00 16.81 137 VAL B C 1
ATOM 1188 O O . VAL A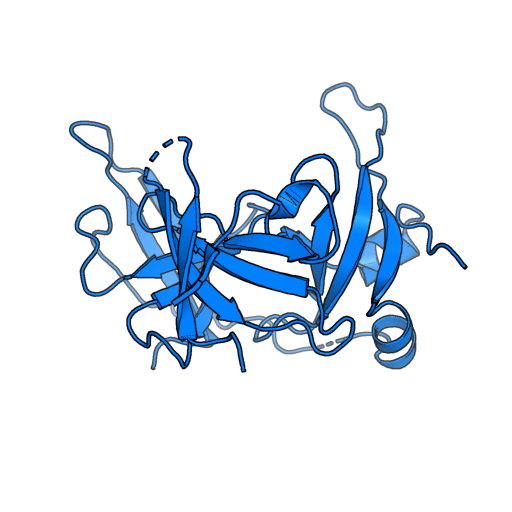 1 90 ? -12.578 -24.983 -7.031 1.00 16.37 137 VAL B O 1
ATOM 1201 N N . GLU A 1 91 ? -11.477 -25.264 -8.974 1.00 16.93 138 GLU B N 1
ATOM 1202 C CA . GLU A 1 91 ? -12.287 -26.355 -9.484 1.00 16.96 138 GLU B CA 1
ATOM 1203 C C . GLU A 1 91 ? -11.377 -27.560 -9.710 1.00 14.88 138 GLU B C 1
ATOM 1204 O O . GLU A 1 91 ? -10.410 -27.474 -10.470 1.00 17.86 138 GLU B O 1
ATOM 1216 N N . HIS A 1 92 ? -11.694 -28.665 -9.049 1.00 15.44 139 HIS B N 1
ATOM 1217 C CA . HIS A 1 92 ? -10.821 -29.839 -9.007 1.00 15.75 139 HIS B CA 1
ATOM 1218 C C . HIS A 1 92 ? -11.499 -30.981 -9.760 1.00 30.99 139 HIS B C 1
ATOM 1219 O O . HIS A 1 92 ? -12.496 -31.523 -9.295 1.00 25.46 139 HIS B O 1
ATOM 1234 N N A MET A 1 93 ? -10.966 -31.328 -10.938 0.70 17.42 140 MET B N 1
ATOM 1235 N N B MET A 1 93 ? -10.969 -31.323 -10.939 0.30 20.36 140 MET B N 1
ATOM 1236 C CA A MET A 1 93 ? -11.518 -32.399 -11.748 0.70 17.55 140 MET B CA 1
ATOM 1237 C CA B MET A 1 93 ? -11.522 -32.399 -11.747 0.30 18.81 140 MET B CA 1
ATOM 1238 C C A MET A 1 93 ? -10.916 -33.732 -11.351 0.70 16.44 140 MET B C 1
ATOM 1239 C C B MET A 1 93 ? -10.914 -33.733 -11.343 0.30 18.64 140 MET B C 1
ATOM 1240 O O A MET A 1 93 ? -9.779 -33.775 -10.881 0.70 19.90 140 MET B O 1
ATOM 1241 O O B MET A 1 93 ? -9.773 -33.791 -10.878 0.30 19.06 140 MET B O 1
ATOM 1268 N N . PHE A 1 94 ? -11.686 -34.804 -11.512 1.00 29.24 141 PHE B N 1
ATOM 1269 C CA . PHE A 1 94 ? -11.224 -36.131 -11.131 1.00 21.21 141 PHE B CA 1
ATOM 1270 C C . PHE A 1 94 ? -11.960 -37.169 -11.972 1.00 22.70 141 PHE B C 1
ATOM 1271 O O . PHE A 1 94 ? -13.069 -36.934 -12.449 1.00 19.18 141 PHE B O 1
ATOM 1288 N N . GLU A 1 95 ? -11.342 -38.331 -12.094 1.00 20.56 142 GLU B N 1
ATOM 1289 C CA . GLU A 1 95 ? -11.869 -39.405 -12.925 1.00 26.80 142 GLU B CA 1
ATOM 1290 C C . GLU A 1 95 ? -12.876 -40.222 -12.123 1.00 28.94 142 GLU B C 1
ATOM 1291 O O . GLU A 1 95 ? -12.704 -40.429 -10.928 1.00 30.27 142 GLU B O 1
ATOM 1303 N N . THR A 1 96 ? -13.933 -40.705 -12.796 1.00 35.71 143 THR B N 1
ATOM 1304 C CA . THR A 1 96 ? -14.989 -41.424 -12.086 1.00 43.71 143 THR B CA 1
ATOM 1305 C C . THR A 1 96 ? -15.007 -42.905 -12.462 1.00 50.55 143 THR B C 1
ATOM 1306 O O . THR A 1 96 ? -14.333 -43.347 -13.401 1.00 49.84 143 THR B O 1
ATOM 1310 N N . GLU A 1 97 ? -15.822 -43.661 -11.713 1.00 65.44 144 GLU B N 1
ATOM 1311 C CA . GLU A 1 97 ? -15.943 -45.102 -11.921 1.00 71.23 144 GLU B CA 1
ATOM 1312 C C . GLU A 1 97 ? -16.145 -45.435 -13.390 1.00 69.33 144 GLU B C 1
ATOM 1313 O O . GLU A 1 97 ? -15.521 -46.365 -13.917 1.00 73.86 144 GLU B O 1
ATOM 1315 N N . ASP A 1 98 ? -17.002 -44.678 -14.068 1.00 50.39 145 ASP B N 1
ATOM 1316 C CA . ASP A 1 98 ? -17.374 -44.942 -15.454 1.00 47.98 145 ASP B CA 1
ATOM 1317 C C . ASP A 1 98 ? -16.403 -44.356 -16.472 1.00 53.23 145 ASP B C 1
ATOM 1318 O O . ASP A 1 98 ? -16.694 -44.408 -17.672 1.00 56.21 145 ASP B O 1
ATOM 1320 N N . GLY A 1 99 ? -15.272 -43.798 -16.050 1.00 52.86 146 GLY B N 1
ATOM 1321 C CA . GLY A 1 99 ? -14.305 -43.248 -16.984 1.00 49.93 146 GLY B CA 1
ATOM 1322 C C . GLY A 1 99 ? -14.515 -41.794 -17.358 1.00 49.09 146 GLY B C 1
ATOM 1323 O O . GLY A 1 99 ? -13.597 -41.169 -17.908 1.00 47.08 146 GLY B O 1
ATOM 1324 N N . SER A 1 100 ? -15.691 -41.235 -17.094 1.00 48.37 147 SER B N 1
ATOM 1325 C CA . SER A 1 100 ? -15.872 -39.802 -17.260 1.00 40.93 147 SER B CA 1
ATOM 1326 C C . SER A 1 100 ? -15.228 -39.060 -16.082 1.00 33.46 147 SER B C 1
ATOM 1327 O O . SER A 1 100 ? -14.899 -39.653 -15.057 1.00 38.82 147 SER B O 1
ATOM 1332 N N . LYS A 1 101 ? -15.011 -37.765 -16.271 1.00 30.11 148 LYS B N 1
ATOM 1333 C CA . LYS A 1 101 ? -14.559 -36.887 -15.198 1.00 29.17 148 LYS B CA 1
ATOM 1334 C C . LYS A 1 101 ? -15.721 -36.087 -14.622 1.00 28.96 148 LYS B C 1
ATOM 1335 O O . LYS A 1 101 ? -16.706 -35.777 -15.291 1.00 31.47 148 LYS B O 1
ATOM 1354 N N . ASP A 1 102 ? -15.587 -35.759 -13.354 1.00 22.69 149 ASP B N 1
ATOM 1355 C CA . ASP A 1 102 ? -16.496 -34.872 -12.641 1.00 24.86 149 ASP B CA 1
ATOM 1356 C C . ASP A 1 102 ? -15.613 -33.815 -11.989 1.00 24.60 149 ASP B C 1
ATOM 1357 O O . ASP A 1 102 ? -14.390 -33.839 -12.141 1.00 20.77 149 ASP B O 1
ATOM 1366 N N . GLU A 1 103 ? -16.217 -32.859 -11.284 1.00 19.02 150 GLU B N 1
ATOM 1367 C CA . GLU A 1 103 ? -15.421 -31.842 -10.614 1.00 18.25 150 GLU B CA 1
ATOM 1368 C C . GLU A 1 103 ? -16.127 -31.437 -9.339 1.00 16.12 150 GLU B C 1
ATOM 1369 O O . GLU A 1 103 ? -17.355 -31.468 -9.270 1.00 19.04 150 GLU B O 1
ATOM 1381 N N . TRP A 1 104 ? -15.331 -31.052 -8.362 1.00 15.76 151 TRP B N 1
ATOM 1382 C CA . TRP A 1 104 ? -15.801 -30.395 -7.158 1.00 15.24 151 TRP B CA 1
ATOM 1383 C C . TRP A 1 104 ? -15.083 -29.068 -7.034 1.00 16.66 151 TRP B C 1
ATOM 1384 O O . TRP A 1 104 ? -13.862 -28.999 -7.182 1.00 17.92 151 TRP B O 1
ATOM 1405 N N . ARG A 1 105 ? -15.811 -28.045 -6.621 1.00 15.78 152 ARG B N 1
ATOM 1406 C CA . ARG A 1 105 ? -15.205 -26.762 -6.295 1.00 15.30 152 ARG B CA 1
ATOM 1407 C C . ARG A 1 105 ? -14.899 -26.671 -4.807 1.00 16.29 152 ARG B C 1
ATOM 1408 O O . ARG A 1 105 ? -15.618 -27.223 -3.961 1.00 15.08 152 ARG B O 1
ATOM 1429 N N . GLY A 1 106 ? -13.791 -26.031 -4.504 1.00 14.51 153 GLY B N 1
ATOM 1430 C CA . GLY A 1 106 ? -13.341 -25.915 -3.138 1.00 14.21 153 GLY B CA 1
ATOM 1431 C C . GLY A 1 106 ? -12.311 -24.832 -2.982 1.00 13.98 153 GLY B C 1
ATOM 1432 O O . GLY A 1 106 ? -12.196 -23.954 -3.839 1.00 15.65 153 GLY B O 1
ATOM 1436 N N . MET A 1 107 ? -11.533 -24.939 -1.904 1.00 14.71 154 MET B N 1
ATOM 1437 C CA . MET A 1 107 ? -10.592 -23.918 -1.488 1.00 15.32 154 MET B CA 1
ATOM 1438 C C . MET A 1 107 ? -9.331 -24.614 -0.998 1.00 13.16 154 MET B C 1
ATOM 1439 O O . MET A 1 107 ? -9.392 -25.523 -0.162 1.00 13.36 154 MET B O 1
ATOM 1453 N N . VAL A 1 108 ? -8.189 -24.179 -1.528 1.00 13.16 155 VAL B N 1
ATOM 1454 C CA . VAL A 1 108 ? -6.890 -24.627 -1.050 1.00 13.22 155 VAL B CA 1
ATOM 1455 C C . VAL A 1 108 ? -6.624 -23.930 0.273 1.00 13.83 155 VAL B C 1
ATOM 1456 O O . VAL A 1 108 ? -6.648 -22.701 0.337 1.00 14.67 155 VAL B O 1
ATOM 1469 N N . LEU A 1 109 ? -6.352 -24.700 1.312 1.00 13.92 156 LEU B N 1
ATOM 1470 C CA . LEU A 1 109 ? -6.256 -24.159 2.668 1.00 14.37 156 LEU B CA 1
ATOM 1471 C C . LEU A 1 109 ? -4.824 -23.875 3.084 1.00 14.95 156 LEU B C 1
ATOM 1472 O O . LEU A 1 109 ? -4.560 -22.835 3.686 1.00 16.13 156 LEU B O 1
ATOM 1488 N N . ALA A 1 110 ? -3.890 -24.772 2.800 1.00 13.91 157 ALA B N 1
ATOM 1489 C CA . ALA A 1 110 ? -2.535 -24.697 3.348 1.00 14.80 157 ALA B CA 1
ATOM 1490 C C . ALA A 1 110 ? -1.715 -25.807 2.713 1.00 15.37 157 ALA B C 1
ATOM 1491 O O . ALA A 1 110 ? -2.271 -26.786 2.205 1.00 15.70 157 ALA B O 1
ATOM 1498 N N . ARG A 1 111 ? -0.392 -25.652 2.748 1.00 13.91 158 ARG B N 1
ATOM 1499 C CA . ARG A 1 111 ? 0.492 -26.793 2.584 1.00 15.94 158 ARG B CA 1
ATOM 1500 C C . ARG A 1 111 ? 0.335 -27.754 3.761 1.00 15.53 158 ARG B C 1
ATOM 1501 O O . ARG A 1 111 ? 0.302 -27.347 4.937 1.00 17.16 158 ARG B O 1
ATOM 1511 N N . ALA A 1 112 ? 0.335 -29.053 3.482 1.00 13.04 159 ALA B N 1
ATOM 1512 C CA . ALA A 1 112 ? 0.269 -30.024 4.558 1.00 16.43 159 ALA B CA 1
ATOM 1513 C C . ALA A 1 112 ? 1.593 -30.085 5.315 1.00 15.24 159 ALA B C 1
ATOM 1514 O O . ALA A 1 112 ? 2.673 -29.921 4.721 1.00 16.83 159 ALA B O 1
ATOM 1521 N N . PRO A 1 113 ? 1.545 -30.323 6.626 1.00 14.25 160 PRO B N 1
ATOM 1522 C CA . PRO A 1 113 ? 2.773 -30.673 7.327 1.00 15.01 160 PRO B CA 1
ATOM 1523 C C . PRO A 1 113 ? 3.239 -32.057 6.934 1.00 16.07 160 PRO B C 1
ATOM 1524 O O . PRO A 1 113 ? 2.447 -32.909 6.509 1.00 16.65 160 PRO B O 1
ATOM 1535 N N . VAL A 1 114 ? 4.546 -32.271 7.122 1.00 16.14 161 VAL B N 1
ATOM 1536 C CA . VAL A 1 114 ? 5.221 -33.571 6.988 1.00 16.30 161 VAL B CA 1
ATOM 1537 C C . VAL A 1 114 ? 5.322 -34.043 5.544 1.00 17.45 161 VAL B C 1
ATOM 1538 O O . VAL A 1 114 ? 6.418 -34.370 5.057 1.00 21.06 161 VAL B O 1
ATOM 1551 N N . MET A 1 115 ? 4.198 -34.046 4.842 1.00 17.17 162 MET B N 1
ATOM 1552 C CA . MET A 1 115 ? 4.121 -34.522 3.454 1.00 18.01 162 MET B CA 1
ATOM 1553 C C . MET A 1 115 ? 4.184 -33.286 2.555 1.00 19.57 162 MET B C 1
ATOM 1554 O O . MET A 1 115 ? 3.147 -32.726 2.183 1.00 19.38 162 MET B O 1
ATOM 1568 N N . ASN A 1 116 ? 5.421 -32.950 2.154 1.00 25.46 163 ASN B N 1
ATOM 1569 C CA . ASN A 1 116 ? 5.787 -31.644 1.588 1.00 33.57 163 ASN B CA 1
ATOM 1570 C C . ASN A 1 116 ? 5.004 -31.297 0.334 1.00 32.88 163 ASN B C 1
ATOM 1571 O O . ASN A 1 116 ? 4.734 -30.117 0.075 1.00 36.79 163 ASN B O 1
ATOM 1578 N N . THR A 1 117 ? 4.745 -32.281 -0.514 1.00 25.79 164 THR B N 1
ATOM 1579 C CA . THR A 1 117 ? 4.151 -32.040 -1.825 1.00 23.12 164 THR B CA 1
ATOM 1580 C C . THR A 1 117 ? 2.638 -32.083 -1.775 1.00 20.95 164 THR B C 1
ATOM 1581 O O . THR A 1 117 ? 1.974 -31.999 -2.819 1.00 19.34 164 THR B O 1
ATOM 1592 N N . TRP A 1 118 ? 2.068 -32.200 -0.589 1.00 16.62 165 TRP B N 1
ATOM 1593 C CA . TRP A 1 118 ? 0.638 -32.322 -0.417 1.00 15.53 165 TRP B CA 1
ATOM 1594 C C . TRP A 1 118 ? 0.069 -31.031 0.148 1.00 14.68 165 TRP B C 1
ATOM 1595 O O . TRP A 1 118 ? 0.764 -30.268 0.831 1.00 16.46 165 TRP B O 1
ATOM 1616 N N . PHE A 1 119 ? -1.200 -30.784 -0.150 1.00 12.62 166 PHE B N 1
ATOM 1617 C CA . PHE A 1 119 ? -1.912 -29.587 0.281 1.00 13.12 166 PHE B CA 1
ATOM 1618 C C . PHE A 1 119 ? -3.211 -29.979 0.958 1.00 13.05 166 PHE B C 1
ATOM 1619 O O . PHE A 1 119 ? -3.917 -30.924 0.541 1.00 14.25 166 PHE B O 1
ATOM 1636 N N . TYR A 1 120 ? -3.519 -29.273 2.054 1.00 12.52 167 TYR B N 1
ATOM 1637 C CA . TYR A 1 120 ? -4.844 -29.306 2.620 1.00 11.29 167 TYR B CA 1
ATOM 1638 C C . TYR A 1 120 ? -5.824 -28.555 1.736 1.00 11.46 167 TYR B C 1
ATOM 1639 O O . TYR A 1 120 ? -5.561 -27.427 1.312 1.00 13.17 167 TYR B O 1
ATOM 1657 N N . ILE A 1 121 ? -6.974 -29.170 1.500 1.00 12.13 168 ILE B N 1
ATOM 1658 C CA . ILE A 1 121 ? -8.022 -28.601 0.671 1.00 13.00 168 ILE B CA 1
ATOM 1659 C C . ILE A 1 121 ? -9.361 -29.092 1.212 1.00 11.71 168 ILE B C 1
ATOM 1660 O O . ILE A 1 121 ? -9.444 -30.150 1.830 1.00 12.21 168 ILE B O 1
ATOM 1676 N N . THR A 1 122 ? -10.401 -28.310 1.008 1.00 10.85 169 THR B N 1
ATOM 1677 C CA . THR A 1 122 ? -11.754 -28.756 1.308 1.00 12.18 169 THR B CA 1
ATOM 1678 C C . THR A 1 122 ? -12.705 -28.292 0.217 1.00 11.76 169 THR B C 1
ATOM 1679 O O . THR A 1 122 ? -12.337 -27.502 -0.673 1.00 12.67 169 THR B O 1
ATOM 1690 N N . TYR A 1 123 ? -13.945 -28.794 0.271 1.00 12.64 170 TYR B N 1
ATOM 1691 C CA . TYR A 1 123 ? -14.880 -28.663 -0.834 1.00 11.77 170 TYR B CA 1
ATOM 1692 C C . TYR A 1 123 ? -16.280 -28.401 -0.332 1.00 13.57 170 TYR B C 1
ATOM 1693 O O . TYR A 1 123 ? -16.681 -28.918 0.702 1.00 13.30 170 TYR B O 1
ATOM 1711 N N . GLU A 1 124 ? -17.044 -27.627 -1.073 1.00 13.50 171 GLU B N 1
ATOM 1712 C CA . GLU A 1 124 ? -18.422 -27.379 -0.693 1.00 15.10 171 GLU B CA 1
ATOM 1713 C C . GLU A 1 124 ? -19.228 -28.674 -0.594 1.00 15.81 171 GLU B C 1
ATOM 1714 O O . GLU A 1 124 ? -20.093 -28.807 0.279 1.00 17.33 171 GLU B O 1
ATOM 1726 N N . LYS A 1 125 ? -18.996 -29.625 -1.488 1.00 15.49 172 LYS B N 1
ATOM 1727 C CA . LYS A 1 125 ? -19.774 -30.867 -1.480 1.00 16.41 172 LYS B CA 1
ATOM 1728 C C . LYS A 1 125 ? -19.406 -31.805 -0.335 1.00 16.31 172 LYS B C 1
ATOM 1729 O O . LYS A 1 125 ? -20.166 -32.751 -0.069 1.00 19.75 172 LYS B O 1
ATOM 1748 N N . ASP A 1 126 ? -18.261 -31.599 0.314 1.00 14.35 173 ASP B N 1
ATOM 1749 C CA . ASP A 1 126 ? -17.871 -32.401 1.479 1.00 14.12 173 ASP B CA 1
ATOM 1750 C C . ASP A 1 126 ? -16.853 -31.589 2.267 1.00 14.56 173 ASP B C 1
ATOM 1751 O O . ASP A 1 126 ? -15.631 -31.711 2.047 1.00 13.18 173 ASP B O 1
ATOM 1760 N N . PRO A 1 127 ? -17.332 -30.738 3.210 1.00 12.08 174 PRO B N 1
ATOM 1761 C CA . PRO A 1 127 ? -16.457 -29.746 3.851 1.00 13.00 174 PRO B CA 1
ATOM 1762 C C . PRO A 1 127 ? -15.701 -30.342 5.039 1.00 13.29 174 PRO B C 1
ATOM 1763 O O . PRO A 1 127 ? -15.809 -29.890 6.190 1.00 13.20 174 PRO B O 1
ATOM 1774 N N . VAL A 1 128 ? -14.963 -31.410 4.761 1.00 11.51 175 VAL B N 1
ATOM 1775 C CA . VAL A 1 128 ? -13.991 -31.975 5.665 1.00 9.96 175 VAL B CA 1
ATOM 1776 C C . VAL A 1 128 ? -12.610 -31.805 5.041 1.00 11.38 175 VAL B C 1
ATOM 1777 O O . VAL A 1 128 ? -12.465 -31.393 3.873 1.00 12.00 175 VAL B O 1
ATOM 1790 N N . LEU A 1 129 ? -11.587 -32.125 5.799 1.00 11.19 176 LEU B N 1
ATOM 1791 C CA . LEU A 1 129 ? -10.225 -31.886 5.393 1.00 10.90 176 LEU B CA 1
ATOM 1792 C C . LEU A 1 129 ? -9.744 -33.007 4.490 1.00 10.85 176 LEU B C 1
ATOM 1793 O O . LEU A 1 129 ? -9.824 -34.198 4.858 1.00 11.42 176 LEU B O 1
ATOM 1809 N N . TYR A 1 130 ? -9.268 -32.627 3.298 1.00 10.36 177 TYR B N 1
ATOM 1810 C CA . TYR A 1 130 ? -8.697 -33.530 2.293 1.00 9.10 177 TYR B CA 1
ATOM 1811 C C . TYR A 1 130 ? -7.246 -33.129 2.041 1.00 10.66 177 TYR B C 1
ATOM 1812 O O . TYR A 1 130 ? -6.827 -32.004 2.358 1.00 10.26 177 TYR B O 1
ATOM 1830 N N . MET A 1 131 ? -6.488 -34.030 1.408 1.00 11.28 178 MET B N 1
ATOM 1831 C CA . MET A 1 131 ? -5.096 -33.762 1.073 1.00 10.70 178 MET B CA 1
ATOM 1832 C C . MET A 1 131 ? -4.846 -34.350 -0.305 1.00 12.26 178 MET B C 1
ATOM 1833 O O . MET A 1 131 ? -5.156 -35.527 -0.536 1.00 13.30 178 MET B O 1
ATOM 1838 N N . TYR A 1 132 ? -4.297 -33.532 -1.195 1.00 12.59 179 TYR B N 1
ATOM 1839 C CA . TYR A 1 132 ? -3.910 -33.987 -2.536 1.00 11.96 179 TYR B CA 1
ATOM 1840 C C . TYR A 1 132 ? -2.575 -33.359 -2.913 1.00 12.51 179 TYR B C 1
ATOM 1841 O O . TYR A 1 132 ? -2.187 -32.314 -2.396 1.00 13.66 179 TYR B O 1
ATOM 1850 N N . GLN A 1 133 ? -1.905 -33.953 -3.906 1.00 12.76 180 GLN B N 1
ATOM 1851 C CA . GLN A 1 133 ? -0.694 -33.377 -4.488 1.00 13.00 180 GLN B CA 1
ATOM 1852 C C . GLN A 1 133 ? -1.134 -32.462 -5.618 1.00 12.54 180 GLN B C 1
ATOM 1853 O O . GLN A 1 133 ? -1.136 -32.806 -6.812 1.00 14.62 180 GLN B O 1
ATOM 1867 N N . LEU A 1 134 ? -1.530 -31.252 -5.227 1.00 13.24 181 LEU B N 1
ATOM 1868 C CA . LEU A 1 134 ? -2.220 -30.369 -6.140 1.00 13.67 181 LEU B CA 1
ATOM 1869 C C . LEU A 1 134 ? -1.349 -29.936 -7.301 1.00 15.27 181 LEU B C 1
ATOM 1870 O O . LEU A 1 134 ? -1.877 -29.610 -8.364 1.00 16.08 181 LEU B O 1
ATOM 1886 N N . LEU A 1 135 ? -0.024 -29.912 -7.157 1.00 15.09 182 LEU B N 1
AT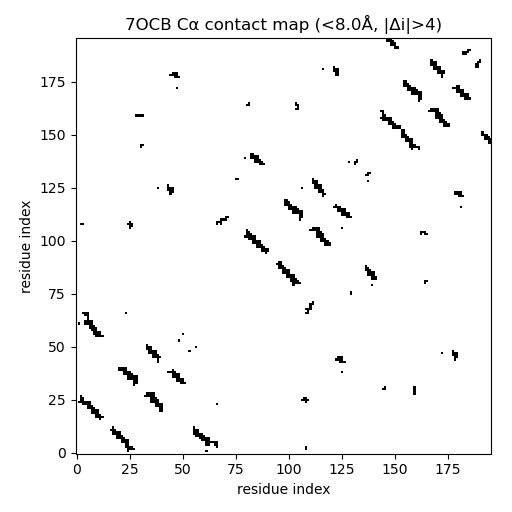OM 1887 C CA . LEU A 1 135 ? 0.776 -29.522 -8.309 1.00 18.37 182 LEU B CA 1
ATOM 1888 C C . LEU A 1 135 ? 0.783 -30.600 -9.384 1.00 16.41 182 LEU B C 1
ATOM 1889 O O . LEU A 1 135 ? 0.847 -30.271 -10.565 1.00 18.45 182 LEU B O 1
ATOM 1905 N N . ASP A 1 136 ? 0.658 -31.865 -8.989 1.00 15.77 183 ASP B N 1
ATOM 1906 C CA . ASP A 1 136 ? 0.541 -32.962 -9.946 1.00 17.94 183 ASP B CA 1
ATOM 1907 C C . ASP A 1 136 ? -0.794 -32.845 -10.663 1.00 15.49 183 ASP B C 1
ATOM 1908 O O . ASP A 1 136 ? -0.848 -32.849 -11.894 1.00 16.73 183 ASP B O 1
ATOM 1917 N N . ASP A 1 137 ? -1.880 -32.670 -9.906 1.00 15.10 184 ASP B N 1
ATOM 1918 C CA . ASP A 1 137 ? -3.195 -32.533 -10.545 1.00 14.43 184 ASP B CA 1
ATOM 1919 C C . ASP A 1 137 ? -3.239 -31.311 -11.443 1.00 16.29 184 ASP B C 1
ATOM 1920 O O . ASP A 1 137 ? -3.787 -31.357 -12.554 1.00 16.77 184 ASP B O 1
ATOM 1929 N N . TYR A 1 138 ? -2.608 -30.222 -11.019 1.00 15.22 185 TYR B N 1
ATOM 1930 C CA . TYR A 1 138 ? -2.589 -29.010 -11.820 1.00 16.30 185 TYR B CA 1
ATOM 1931 C C . TYR A 1 138 ? -1.854 -29.213 -13.154 1.00 16.14 185 TYR B C 1
ATOM 1932 O O . TYR A 1 138 ? -2.338 -28.835 -14.234 1.00 19.12 185 TYR B O 1
ATOM 1950 N N . LYS A 1 139 ? -0.683 -29.856 -13.114 1.00 16.62 186 LYS B N 1
ATOM 1951 C CA . LYS A 1 139 ? 0.121 -30.034 -14.315 1.00 20.40 186 LYS B CA 1
ATOM 1952 C C . LYS A 1 139 ? -0.591 -30.936 -15.297 1.00 18.97 186 LYS B C 1
ATOM 1953 O O . LYS A 1 139 ? -0.394 -30.809 -16.498 1.00 21.08 186 LYS B O 1
ATOM 1962 N N . GLU A 1 140 ? -1.465 -31.807 -14.810 1.00 16.83 187 GLU B N 1
ATOM 1963 C CA . GLU A 1 140 ? -2.213 -32.694 -15.693 1.00 19.73 187 GLU B CA 1
ATOM 1964 C C . GLU A 1 140 ? -3.522 -32.095 -16.157 1.00 20.43 187 GLU B C 1
ATOM 1965 O O . GLU A 1 140 ? -4.253 -32.764 -16.896 1.00 22.26 187 GLU B O 1
ATOM 1977 N N . GLY A 1 141 ? -3.788 -30.840 -15.821 1.00 19.10 188 GLY B N 1
ATOM 1978 C CA . GLY A 1 141 ? -4.971 -30.151 -16.294 1.00 20.88 188 GLY B CA 1
ATOM 1979 C C . GLY A 1 141 ? -6.231 -30.405 -15.500 1.00 18.45 188 GLY B C 1
ATOM 1980 O O . GLY A 1 141 ? -7.323 -30.081 -15.986 1.00 21.97 188 GLY B O 1
ATOM 1984 N N . ASP A 1 142 ? -6.108 -30.876 -14.273 1.00 17.17 189 ASP B N 1
ATOM 1985 C CA . ASP A 1 142 ? -7.253 -31.214 -13.441 1.00 16.74 189 ASP B CA 1
ATOM 1986 C C . ASP A 1 142 ? -7.514 -30.205 -12.342 1.00 15.97 189 ASP B C 1
ATOM 1987 O O . ASP A 1 142 ? -8.306 -30.483 -11.431 1.00 17.45 189 ASP B O 1
ATOM 1996 N N . LEU A 1 143 ? -6.882 -29.041 -12.371 1.00 16.67 190 LEU B N 1
ATOM 1997 C CA . LEU A 1 143 ? -7.081 -28.083 -11.288 1.00 17.31 190 LEU B CA 1
ATOM 1998 C C . LEU A 1 143 ? -7.132 -26.685 -11.875 1.00 18.49 190 LEU B C 1
ATOM 1999 O O . LEU A 1 143 ? -6.135 -26.173 -12.394 1.00 22.57 190 LEU B O 1
ATOM 2015 N N . ARG A 1 144 ? -8.306 -26.062 -11.811 1.00 17.31 191 ARG B N 1
ATOM 2016 C CA . ARG A 1 144 ? -8.501 -24.713 -12.329 1.00 17.61 191 ARG B CA 1
ATOM 2017 C C . ARG A 1 144 ? -8.440 -23.765 -11.134 1.00 18.34 191 ARG B C 1
ATOM 2018 O O . ARG A 1 144 ? -9.179 -23.931 -10.172 1.00 18.44 191 ARG B O 1
ATOM 2033 N N . ILE A 1 145 ? -7.553 -22.786 -11.193 1.00 21.55 192 ILE B N 1
ATOM 2034 C CA . ILE A 1 145 ? -7.443 -21.789 -10.141 1.00 22.67 192 ILE B CA 1
ATOM 2035 C C . ILE A 1 145 ? -8.365 -20.641 -10.523 1.00 22.60 192 ILE B C 1
ATOM 2036 O O . ILE A 1 145 ? -8.288 -20.113 -11.642 1.00 24.65 192 ILE B O 1
ATOM 2052 N N . MET A 1 146 ? -9.286 -20.282 -9.590 1.00 22.52 193 MET B N 1
ATOM 2053 C CA . MET A 1 146 ? -10.157 -19.175 -9.957 1.00 29.94 193 MET B CA 1
ATOM 2054 C C . MET A 1 146 ? -9.478 -17.856 -9.605 1.00 37.68 193 MET B C 1
ATOM 2055 O O . MET A 1 146 ? -8.748 -17.773 -8.613 1.00 38.84 193 MET B O 1
ATOM 2069 N N . PRO A 1 147 ? -9.721 -16.789 -10.377 1.00 54.54 194 PRO B N 1
ATOM 2070 C CA . PRO A 1 147 ? -9.116 -15.480 -10.099 1.00 56.66 194 PRO B CA 1
ATOM 2071 C C . PRO A 1 147 ? -9.455 -14.961 -8.703 1.00 53.87 194 PRO B C 1
ATOM 2072 O O . PRO A 1 147 ? -10.624 -14.994 -8.329 1.00 54.58 194 PRO B O 1
ATOM 2076 N N . SER A 1 165 ? -8.148 -16.128 20.841 1.00 39.21 212 SER B N 1
ATOM 2077 C CA . SER A 1 165 ? -8.248 -16.993 19.650 1.00 33.28 212 SER B CA 1
ATOM 2078 C C . SER A 1 165 ? -9.277 -18.090 19.854 1.00 31.26 212 SER B C 1
ATOM 2079 O O . SER A 1 165 ? -9.405 -18.609 20.986 1.00 36.89 212 SER B O 1
ATOM 2086 N N . LEU A 1 166 ? -10.007 -18.480 18.793 1.00 33.36 213 LEU B N 1
ATOM 2087 C CA . LEU A 1 166 ? -10.963 -19.567 18.977 1.00 23.70 213 LEU B CA 1
ATOM 2088 C C . LEU A 1 166 ? -10.305 -20.933 19.047 1.00 19.97 213 LEU B C 1
ATOM 2089 O O . LEU A 1 166 ? -10.947 -21.869 19.520 1.00 16.81 213 LEU B O 1
ATOM 2105 N N . VAL A 1 167 ? -9.051 -21.081 18.601 1.00 18.03 214 VAL B N 1
ATOM 2106 C CA . VAL A 1 167 ? -8.396 -22.383 18.699 1.00 17.06 214 VAL B CA 1
ATOM 2107 C C . VAL A 1 167 ? -8.295 -22.797 20.167 1.00 15.16 214 VAL B C 1
ATOM 2108 O O . VAL A 1 167 ? -7.889 -22.007 21.033 1.00 19.64 214 VAL B O 1
ATOM 2121 N N . GLY A 1 168 ? -8.743 -24.026 20.436 1.00 14.87 215 GLY B N 1
ATOM 2122 C CA . GLY A 1 168 ? -8.791 -24.578 21.762 1.00 16.69 215 GLY B CA 1
ATOM 2123 C C . GLY A 1 168 ? -10.136 -24.458 22.422 1.00 18.23 215 GLY B C 1
ATOM 2124 O O . GLY A 1 168 ? -10.339 -25.094 23.469 1.00 20.53 215 GLY B O 1
ATOM 2128 N N . LYS A 1 169 ? -11.053 -23.671 21.862 1.00 17.93 216 LYS B N 1
ATOM 2129 C CA . LYS A 1 169 ? -12.369 -23.535 22.460 1.00 17.95 216 LYS B CA 1
ATOM 2130 C C . LYS A 1 169 ? -13.233 -24.756 22.160 1.00 15.38 216 LYS B C 1
ATOM 2131 O O . LYS A 1 169 ? -13.080 -25.445 21.141 1.00 15.52 216 LYS B O 1
ATOM 2150 N N . GLN A 1 170 ? -14.144 -25.022 23.083 1.00 14.76 217 GLN B N 1
ATOM 2151 C CA . GLN A 1 170 ? -15.122 -26.068 22.890 1.00 16.70 217 GLN B CA 1
ATOM 2152 C C . GLN A 1 170 ? -16.186 -25.554 21.926 1.00 15.78 217 GLN B C 1
ATOM 2153 O O . GLN A 1 170 ? -16.505 -24.360 21.913 1.00 18.19 217 GLN B O 1
ATOM 2167 N N . VAL A 1 171 ? -16.787 -26.468 21.192 1.00 15.00 218 VAL B N 1
ATOM 2168 C CA . VAL A 1 171 ? -17.850 -26.125 20.256 1.00 16.64 218 VAL B CA 1
ATOM 2169 C C . VAL A 1 171 ? -18.996 -27.107 20.438 1.00 17.26 218 VAL B C 1
ATOM 2170 O O . VAL A 1 171 ? -18.802 -28.269 20.811 1.00 19.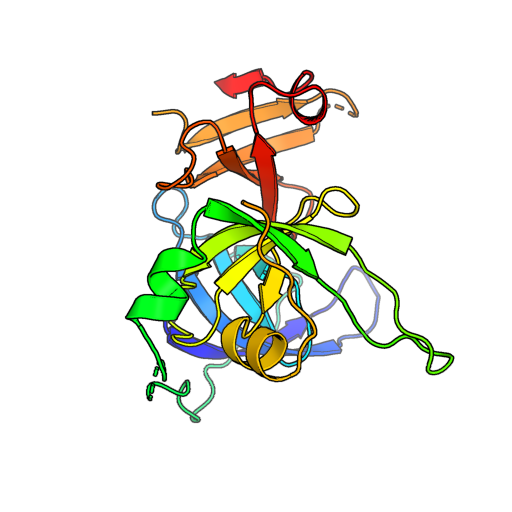17 218 VAL B O 1
ATOM 2183 N N . GLU A 1 172 ? -20.216 -26.621 20.243 1.00 17.54 219 GLU B N 1
ATOM 2184 C CA . GLU A 1 172 ? -21.380 -27.492 20.168 1.00 17.55 219 GLU B CA 1
ATOM 2185 C C . GLU A 1 172 ? -22.256 -27.067 18.992 1.00 20.89 219 GLU B C 1
ATOM 2186 O O . GLU A 1 172 ? -22.365 -25.870 18.689 1.00 18.67 219 GLU B O 1
ATOM 2198 N N . TYR A 1 173 ? -22.972 -28.034 18.404 1.00 25.23 220 TYR B N 1
ATOM 2199 C CA . TYR A 1 173 ? -24.191 -27.669 17.660 1.00 26.36 220 TYR B CA 1
ATOM 2200 C C . TYR A 1 173 ? -25.316 -28.649 17.910 1.00 24.15 220 TYR B C 1
ATOM 2201 O O . TYR A 1 173 ? -25.079 -29.788 18.269 1.00 22.17 220 TYR B O 1
ATOM 2219 N N . ALA A 1 174 ? -26.567 -28.163 17.761 1.00 26.41 221 ALA B N 1
ATOM 2220 C CA . ALA A 1 174 ? -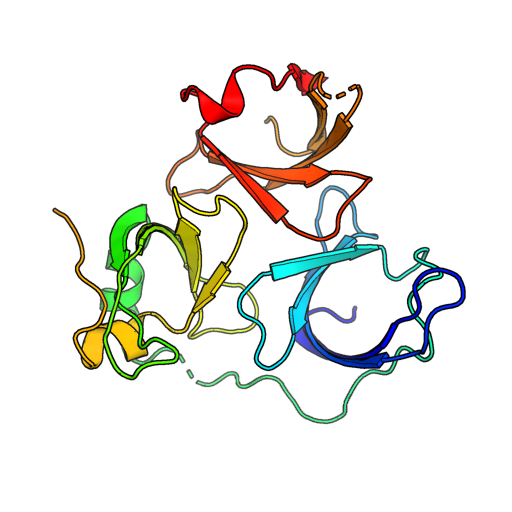27.767 -28.995 17.903 1.00 32.64 221 ALA B CA 1
ATOM 2221 C C . ALA A 1 174 ? -27.953 -29.944 16.717 1.00 40.80 221 ALA B C 1
ATOM 2222 O O . ALA A 1 174 ? -28.066 -29.501 15.563 1.00 38.50 221 ALA B O 1
ATOM 2224 N N . LYS A 1 175 ? -28.045 -31.244 16.992 1.00 50.06 222 LYS B N 1
ATOM 2225 C CA . LYS A 1 175 ? -28.320 -32.185 15.904 1.00 51.89 222 LYS B CA 1
ATOM 2226 C C . LYS A 1 175 ? -29.807 -32.528 15.810 1.00 51.19 222 LYS B C 1
ATOM 2227 O O . LYS A 1 175 ? -30.271 -33.007 14.771 1.00 53.62 222 LYS B O 1
ATOM 2229 N N . LYS A 1 180 ? -27.035 -32.908 21.048 1.00 32.47 227 LYS B N 1
ATOM 2230 C CA . LYS A 1 180 ? -25.923 -31.971 21.166 1.00 29.17 227 LYS B CA 1
ATOM 2231 C C . LYS A 1 180 ? -24.588 -32.592 20.701 1.00 30.34 227 LYS B C 1
ATOM 2232 O O . LYS A 1 180 ? -24.053 -33.488 21.384 1.00 34.88 227 LYS B O 1
ATOM 2238 N N . ARG A 1 181 ? -24.071 -32.150 19.534 1.00 28.24 228 ARG B N 1
ATOM 2239 C CA . ARG A 1 181 ? -22.780 -32.611 18.995 1.00 29.69 228 ARG B CA 1
ATOM 2240 C C . ARG A 1 181 ? -21.662 -31.719 19.508 1.00 27.62 228 ARG B C 1
ATOM 2241 O O . ARG A 1 181 ? -21.741 -30.497 19.382 1.00 24.73 228 ARG B O 1
ATOM 2262 N N . THR A 1 182 ? -20.644 -32.321 20.120 1.00 20.58 229 THR B N 1
ATOM 2263 C CA . THR A 1 182 ? -19.622 -31.574 20.835 1.00 17.45 229 THR B CA 1
ATOM 2264 C C . THR A 1 182 ? -18.260 -31.827 20.211 1.00 15.02 229 THR B C 1
ATOM 2265 O O . THR A 1 182 ? -17.983 -32.902 19.655 1.00 16.57 229 THR B O 1
ATOM 2276 N N . GLY A 1 183 ? -17.425 -30.812 20.281 1.00 14.89 230 GLY B N 1
ATOM 2277 C CA . GLY A 1 183 ? -16.090 -30.921 19.748 1.00 15.33 230 GLY B CA 1
ATOM 2278 C C . GLY A 1 183 ? -15.198 -29.790 20.208 1.00 12.50 230 GLY B C 1
ATOM 2279 O O . GLY A 1 183 ? -15.509 -29.072 21.160 1.00 14.08 230 GLY B O 1
ATOM 2283 N N . MET A 1 184 ? -14.083 -29.643 19.497 1.00 12.75 231 MET B N 1
ATOM 2284 C CA . MET A 1 184 ? -13.085 -28.641 19.829 1.00 12.41 231 MET B CA 1
ATOM 2285 C C . MET A 1 184 ? -12.560 -28.004 18.541 1.00 11.58 231 MET B C 1
ATOM 2286 O O . MET A 1 184 ? -12.369 -28.701 17.538 1.00 12.72 231 MET B O 1
ATOM 2300 N N . VAL A 1 185 ? -12.294 -26.694 18.596 1.00 11.84 232 VAL B N 1
ATOM 2301 C CA . VAL A 1 185 ? -11.605 -25.995 17.513 1.00 13.08 232 VAL B CA 1
ATOM 2302 C C . VAL A 1 185 ? -10.126 -26.320 17.631 1.00 11.40 232 VAL B C 1
ATOM 2303 O O . VAL A 1 185 ? -9.506 -26.020 18.651 1.00 12.83 232 VAL B O 1
ATOM 2316 N N . ILE A 1 186 ? -9.554 -26.905 16.570 1.00 11.76 233 ILE B N 1
ATOM 2317 C CA . ILE A 1 186 ? -8.182 -27.394 16.657 1.00 12.57 233 ILE B CA 1
ATOM 2318 C C . ILE A 1 186 ? -7.190 -26.574 15.847 1.00 12.20 233 ILE B C 1
ATOM 2319 O O . ILE A 1 186 ? -5.989 -26.675 16.108 1.00 15.23 233 ILE B O 1
ATOM 2324 N N A HIS A 1 187 ? -7.646 -25.764 14.892 0.46 13.04 234 HIS B N 1
ATOM 2325 N N B HIS A 1 187 ? -7.631 -25.801 14.855 0.54 12.70 234 HIS B N 1
ATOM 2326 C CA A HIS A 1 187 ? -6.740 -25.009 14.038 0.46 14.45 234 HIS B CA 1
ATOM 2327 C CA B HIS A 1 187 ? -6.694 -25.020 14.049 0.54 14.46 234 HIS B CA 1
ATOM 2328 C C A HIS A 1 187 ? -7.493 -23.840 13.413 0.46 12.71 234 HIS B C 1
ATOM 2329 C C B HIS A 1 187 ? -7.452 -23.898 13.338 0.54 12.77 234 HIS B C 1
ATOM 2330 O O A HIS A 1 187 ? -8.719 -23.872 13.245 0.46 14.86 234 HIS B O 1
ATOM 2331 O O B HIS A 1 187 ? -8.638 -24.041 12.999 0.54 14.26 234 HIS B O 1
ATOM 2358 N N . GLN A 1 188 ? -6.742 -22.801 13.082 1.00 16.61 235 GLN B N 1
ATOM 2359 C CA . GLN A 1 188 ? -7.228 -21.665 12.322 1.00 17.19 235 GLN B CA 1
ATOM 2360 C C . GLN A 1 188 ? -6.406 -21.614 11.040 1.00 17.62 235 GLN B C 1
ATOM 2361 O O . GLN A 1 188 ? -5.174 -21.744 11.080 1.00 19.63 235 GLN B O 1
ATOM 2375 N N . VAL A 1 189 ? -7.080 -21.401 9.910 1.00 15.34 236 VAL B N 1
ATOM 2376 C CA . VAL A 1 189 ? -6.411 -21.327 8.605 1.00 14.75 236 VAL B CA 1
ATOM 2377 C C . VAL A 1 189 ? -5.773 -19.948 8.436 1.00 15.33 236 VAL B C 1
ATOM 2378 O O . VAL A 1 189 ? -6.459 -18.930 8.409 1.00 18.01 236 VAL B O 1
ATOM 2391 N N . GLU A 1 190 ? -4.435 -19.916 8.363 1.00 16.98 237 GLU B N 1
ATOM 2392 C CA . GLU A 1 190 ? -3.715 -18.651 8.284 1.00 19.79 237 GLU B CA 1
ATOM 2393 C C . GLU A 1 190 ? -4.167 -17.814 7.098 1.00 19.80 237 GLU B C 1
ATOM 2394 O O . GLU A 1 190 ? -4.310 -16.592 7.211 1.00 23.13 237 GLU B O 1
ATOM 2402 N N . ALA A 1 191 ? -4.385 -18.447 5.947 1.00 21.11 238 ALA B N 1
ATOM 2403 C CA . ALA A 1 191 ? -4.702 -17.705 4.746 1.00 21.52 238 ALA B CA 1
ATOM 2404 C C . ALA A 1 191 ? -6.133 -17.202 4.712 1.00 23.33 238 ALA B C 1
ATOM 2405 O O . ALA A 1 191 ? -6.472 -16.384 3.846 1.00 24.80 238 ALA B O 1
ATOM 2412 N N . LYS A 1 192 ? -6.977 -17.646 5.633 1.00 19.85 239 LYS B N 1
ATOM 2413 C CA . LYS A 1 192 ? -8.387 -17.264 5.641 1.00 23.02 239 LYS B CA 1
ATOM 2414 C C . LYS A 1 192 ? -8.859 -17.383 7.079 1.00 19.84 239 LYS B C 1
ATOM 2415 O O . LYS A 1 192 ? -9.371 -18.423 7.494 1.00 20.76 239 LYS B O 1
ATOM 2420 N N . PRO A 1 193 ? -8.602 -16.361 7.896 1.00 20.48 240 PRO B N 1
ATOM 2421 C CA . PRO A 1 193 ? -8.714 -16.515 9.362 1.00 22.76 240 PRO B CA 1
ATOM 2422 C C . PRO A 1 193 ? -10.116 -16.729 9.887 1.00 21.64 240 PRO B C 1
ATOM 2423 O O . PRO A 1 193 ? -10.240 -17.046 11.076 1.00 21.40 240 PRO B O 1
ATOM 2434 N N . SER A 1 194 ? -11.162 -16.557 9.082 1.00 20.85 241 SER B N 1
ATOM 2435 C CA . SER A 1 194 ? -12.488 -16.950 9.537 1.00 20.26 241 SER B CA 1
ATOM 2436 C C . SER A 1 194 ? -12.738 -18.445 9.375 1.00 17.73 241 SER B C 1
ATOM 2437 O O . SER A 1 194 ? -13.808 -18.934 9.780 1.00 17.80 241 SER B O 1
ATOM 2445 N N . VAL A 1 195 ? -11.768 -19.196 8.826 1.00 14.69 242 VAL B N 1
ATOM 2446 C CA . VAL A 1 195 ? -11.904 -20.623 8.568 1.00 14.39 242 VAL B CA 1
ATOM 2447 C C . VAL A 1 195 ? -11.147 -21.385 9.643 1.00 14.26 242 VAL B C 1
ATOM 2448 O O . VAL A 1 195 ? -9.965 -21.117 9.912 1.00 16.05 242 VAL B O 1
ATOM 2461 N N . TYR A 1 196 ? -11.815 -22.383 10.212 1.00 13.21 243 TYR B N 1
ATOM 2462 C CA . TYR A 1 196 ? -11.274 -23.202 11.278 1.00 11.53 243 TYR B CA 1
ATOM 2463 C C . TYR A 1 196 ? -11.513 -24.678 11.005 1.00 13.91 243 TYR B C 1
ATOM 2464 O O . TYR A 1 196 ? -12.422 -25.089 10.258 1.00 13.23 243 TYR B O 1
ATOM 2482 N N . PHE A 1 197 ? -10.661 -25.487 11.644 1.00 13.18 244 PHE B N 1
ATOM 2483 C CA . PHE A 1 197 ? -10.811 -26.929 11.678 1.00 12.09 244 PHE B CA 1
ATOM 2484 C C . PHE A 1 197 ? -11.375 -27.318 13.039 1.00 11.15 244 PHE B C 1
ATOM 2485 O O . PHE A 1 197 ? -10.876 -26.861 14.074 1.00 12.91 244 PHE B O 1
ATOM 2502 N N . ILE A 1 198 ? -12.364 -28.202 13.027 1.00 11.33 245 ILE B N 1
ATOM 2503 C CA . ILE A 1 198 ? -13.030 -28.691 14.231 1.00 9.81 245 ILE B CA 1
ATOM 2504 C C . ILE A 1 198 ? -12.950 -30.210 14.264 1.00 12.18 245 ILE B C 1
ATOM 2505 O O . ILE A 1 198 ? -13.196 -30.887 13.250 1.00 13.88 245 ILE B O 1
ATOM 2521 N N . LYS A 1 199 ? -12.584 -30.750 15.421 1.00 11.88 246 LYS B N 1
ATOM 2522 C CA . LYS A 1 199 ? -12.680 -32.178 15.693 1.00 12.47 246 LYS B CA 1
ATOM 2523 C C . LYS A 1 199 ? -13.881 -32.405 16.593 1.00 11.47 246 LYS B C 1
ATOM 2524 O O . LYS A 1 199 ? -13.908 -31.924 17.744 1.00 13.64 246 LYS B O 1
ATOM 2543 N N . PHE A 1 200 ? -14.863 -33.135 16.085 1.00 12.49 247 PHE B N 1
ATOM 2544 C CA . PHE A 1 200 ? -16.002 -33.521 16.894 1.00 11.69 247 PHE B CA 1
ATOM 2545 C C . PHE A 1 200 ? -15.688 -34.833 17.604 1.00 13.89 247 PHE B C 1
ATOM 2546 O O . PHE A 1 200 ? -14.988 -35.694 17.072 1.00 13.60 247 PHE B O 1
ATOM 2563 N N . ASP A 1 201 ? -16.229 -34.972 18.819 1.00 14.97 248 ASP B N 1
ATOM 2564 C CA . ASP A 1 201 ? -15.967 -36.150 19.648 1.00 14.85 248 ASP B CA 1
ATOM 2565 C C . ASP A 1 201 ? -16.484 -37.440 19.044 1.00 20.80 248 ASP B C 1
ATOM 2566 O O . ASP A 1 201 ? -15.975 -38.513 19.384 1.00 26.98 248 ASP B O 1
ATOM 2575 N N . ASP A 1 202 ? -17.444 -37.365 18.146 1.00 17.98 249 ASP B N 1
ATOM 2576 C CA . ASP A 1 202 ? -18.144 -38.529 17.640 1.00 18.96 249 ASP B CA 1
ATOM 2577 C C . ASP A 1 202 ? -17.633 -39.003 16.288 1.00 18.31 249 ASP B C 1
ATOM 2578 O O . ASP A 1 202 ? -18.222 -39.933 15.728 1.00 19.02 249 ASP B O 1
ATOM 2587 N N . ASP A 1 203 ? -16.571 -38.402 15.750 1.00 13.95 250 ASP B N 1
ATOM 2588 C CA . ASP A 1 203 ? -16.135 -38.773 14.411 1.00 14.84 250 ASP B CA 1
ATOM 2589 C C . ASP A 1 203 ? -14.655 -38.475 14.224 1.00 13.37 250 ASP B C 1
ATOM 2590 O O . ASP A 1 203 ? -14.064 -37.624 14.878 1.00 13.45 250 ASP B O 1
ATOM 2599 N N . PHE A 1 204 ? -14.071 -39.150 13.248 1.00 12.49 251 PHE B N 1
ATOM 2600 C CA . PHE A 1 204 ? -12.651 -39.056 12.993 1.00 10.52 251 PHE B CA 1
ATOM 2601 C C . PHE A 1 204 ? -12.288 -38.185 11.788 1.00 11.41 251 PHE B C 1
ATOM 2602 O O . PHE A 1 204 ? -11.111 -38.015 11.504 1.00 12.06 251 PHE B O 1
ATOM 2619 N N . HIS A 1 205 ? -13.262 -37.577 11.125 1.00 11.52 252 HIS B N 1
ATOM 2620 C CA . HIS A 1 205 ? -12.922 -36.574 10.123 1.00 10.81 252 HIS B CA 1
ATOM 2621 C C . HIS A 1 205 ? -12.574 -35.257 10.804 1.00 11.58 252 HIS B C 1
ATOM 2622 O O . HIS A 1 205 ? -12.870 -35.033 11.990 1.00 12.43 252 HIS B O 1
ATOM 2636 N N . ILE A 1 206 ? -11.940 -34.374 10.056 1.00 10.80 253 ILE B N 1
ATOM 2637 C CA . ILE A 1 206 ? -11.672 -33.011 10.488 1.00 9.52 253 ILE B CA 1
ATOM 2638 C C . ILE A 1 206 ? -12.617 -32.112 9.712 1.00 9.82 253 ILE B C 1
ATOM 2639 O O . ILE A 1 206 ? -12.585 -32.077 8.472 1.00 11.16 253 ILE B O 1
ATOM 2655 N N . TYR A 1 207 ? -13.501 -31.421 10.385 1.00 11.35 254 TYR B N 1
ATOM 2656 C CA . TYR A 1 207 ? -14.511 -30.587 9.757 1.00 11.17 254 TYR B CA 1
ATOM 2657 C C . TYR A 1 207 ? -13.987 -29.169 9.586 1.00 10.88 254 TYR B C 1
ATOM 2658 O O . TYR A 1 207 ? -13.349 -28.601 10.474 1.00 14.38 254 TYR B O 1
ATOM 2676 N N . VAL A 1 208 ? -14.255 -28.592 8.418 1.00 11.60 255 VAL B N 1
ATOM 2677 C CA . VAL A 1 208 ? -13.765 -27.266 8.078 1.00 11.01 255 VAL B CA 1
ATOM 2678 C C . VAL A 1 208 ? -14.968 -26.349 7.940 1.00 12.24 255 VAL B C 1
ATOM 2679 O O . VAL A 1 208 ? -15.959 -26.710 7.294 1.00 14.30 255 VAL B O 1
ATOM 2692 N N . TYR A 1 209 ? -14.913 -25.181 8.593 1.00 12.80 256 TYR B N 1
ATOM 2693 C CA . TYR A 1 209 ? -15.997 -24.213 8.573 1.00 12.18 256 TYR B CA 1
ATOM 2694 C C . TYR A 1 209 ? -15.471 -22.809 8.405 1.00 14.10 256 TYR B C 1
ATOM 2695 O O . TYR A 1 209 ? -14.510 -22.417 9.068 1.00 15.75 256 TYR B O 1
ATOM 2713 N N . ASP A 1 210 ? -16.143 -22.034 7.555 1.00 14.28 257 ASP B N 1
ATOM 2714 C CA . ASP A 1 210 ? -15.982 -20.591 7.509 1.00 13.12 257 ASP B CA 1
ATOM 2715 C C . ASP A 1 210 ? -17.081 -20.004 8.381 1.00 17.41 257 ASP B C 1
ATOM 2716 O O . ASP A 1 210 ? -18.279 -20.152 8.090 1.00 16.28 257 ASP B O 1
ATOM 2725 N N . LEU A 1 211 ? -16.677 -19.387 9.483 1.00 16.38 258 LEU B N 1
ATOM 2726 C CA . LEU A 1 211 ? -17.637 -19.005 10.524 1.00 17.94 258 LEU B CA 1
ATOM 2727 C C . LEU A 1 211 ? -18.590 -17.900 10.120 1.00 18.69 258 LEU B C 1
ATOM 2728 O O . LEU A 1 211 ? -19.551 -17.657 10.855 1.00 20.48 258 LEU B O 1
ATOM 2744 N N . VAL A 1 212 ? -18.400 -17.249 8.962 1.00 17.59 259 VAL B N 1
ATOM 2745 C CA . VAL A 1 212 ? -19.360 -16.247 8.522 1.00 19.41 259 VAL B CA 1
ATOM 2746 C C . VAL A 1 212 ? -20.457 -16.835 7.656 1.00 15.92 259 VAL B C 1
ATOM 2747 O O . VAL A 1 212 ? -21.419 -16.126 7.347 1.00 20.36 259 VAL B O 1
ATOM 2760 N N . LYS A 1 213 ? -20.380 -18.111 7.301 1.00 16.62 260 LYS B N 1
ATOM 2761 C CA . LYS A 1 213 ? -21.303 -18.702 6.355 1.00 17.70 260 LYS B CA 1
ATOM 2762 C C . LYS A 1 213 ? -22.416 -19.496 7.025 1.00 17.79 260 LYS B C 1
ATOM 2763 O O . LYS A 1 213 ? -22.400 -19.810 8.227 1.00 16.48 260 LYS B O 1
ATOM 2778 N N . THR A 1 214 ? -23.424 -19.803 6.228 1.00 16.71 261 THR B N 1
ATOM 2779 C CA . THR A 1 214 ? -24.570 -20.565 6.683 1.00 16.75 261 THR B CA 1
ATOM 2780 C C . THR A 1 214 ? -24.165 -21.904 7.277 1.00 17.88 261 THR B C 1
ATOM 2781 O O . THR A 1 214 ? -24.756 -22.347 8.277 1.00 18.46 261 THR B O 1
ATOM 2792 N N . SER A 1 215 ? -23.169 -22.561 6.690 1.00 17.58 262 SER B N 1
ATOM 2793 C CA . SER A 1 215 ? -22.749 -23.866 7.175 1.00 16.27 262 SER B CA 1
ATOM 2794 C C . SER A 1 215 ? -22.384 -23.833 8.660 1.00 17.72 262 SER B C 1
ATOM 2795 O O . SER A 1 215 ? -22.428 -24.867 9.337 1.00 18.97 262 SER B O 1
ATOM 2803 N N . ALA A 1 216 ? -21.944 -22.687 9.151 1.00 15.62 263 ALA B N 1
ATOM 2804 C CA . ALA A 1 216 ? -21.481 -22.537 10.527 1.00 15.35 263 ALA B CA 1
ATOM 2805 C C . ALA A 1 216 ? -22.501 -21.912 11.442 1.00 16.05 263 ALA B C 1
ATOM 2806 O O . ALA A 1 216 ? -22.192 -21.688 12.635 1.00 17.21 263 ALA B O 1
ATOM 2813 N N . GLU A 1 217 ? -23.724 -21.653 10.990 1.00 16.11 264 GLU B N 1
ATOM 2814 C CA . GLU A 1 217 ? -24.621 -20.821 11.775 1.00 18.18 264 GLU B CA 1
ATOM 2815 C C . GLU A 1 217 ? -25.180 -21.521 13.010 1.00 16.29 264 GLU B C 1
ATOM 2816 O O . GLU A 1 217 ? -25.754 -20.835 13.870 1.00 20.19 264 GLU B O 1
ATOM 2828 N N . ASN A 1 218 ? -25.014 -22.831 13.144 1.00 15.69 265 ASN B N 1
ATOM 2829 C CA . ASN A 1 218 ? -25.459 -23.532 14.341 1.00 19.34 265 ASN B CA 1
ATOM 2830 C C . ASN A 1 218 ? -24.311 -23.905 15.256 1.00 18.99 265 ASN B C 1
ATOM 2831 O O . ASN A 1 218 ? -24.515 -24.692 16.196 1.00 21.83 265 ASN B O 1
ATOM 2842 N N . LEU A 1 219 ? -23.112 -23.384 15.021 1.00 14.56 266 LEU B N 1
ATOM 2843 C CA . LEU A 1 219 ? -21.962 -23.653 15.875 1.00 14.60 266 LEU B CA 1
ATOM 2844 C C . LEU A 1 219 ? -21.841 -22.580 16.939 1.00 15.28 266 LEU B C 1
ATOM 2845 O O . LEU A 1 219 ? -21.851 -21.389 16.641 1.00 15.24 266 LEU B O 1
ATOM 2861 N N . TYR A 1 220 ? -21.711 -23.014 18.199 1.00 14.71 267 TYR B N 1
ATOM 2862 C CA . TYR A 1 220 ? -21.566 -22.112 19.341 1.00 15.38 267 TYR B CA 1
ATOM 2863 C C . TYR A 1 220 ? -20.353 -22.577 20.138 1.00 14.87 267 TYR B C 1
ATOM 2864 O O . TYR A 1 220 ? -19.980 -23.759 20.087 1.00 15.75 267 TYR B O 1
ATOM 2882 N N . PHE A 1 221 ? -19.714 -21.625 20.823 1.00 15.28 268 PHE B N 1
ATOM 2883 C CA . PHE A 1 221 ? -18.361 -21.820 21.349 1.00 16.19 268 PHE B CA 1
ATOM 2884 C C . PHE A 1 221 ? -18.284 -21.413 22.814 1.00 15.64 268 PHE B C 1
ATOM 2885 O O . PHE A 1 221 ? -19.059 -20.593 23.295 1.00 16.56 268 PHE B O 1
ATOM 2902 N N . GLN A 1 222 ? -17.314 -22.018 23.508 1.00 15.83 269 GLN B N 1
ATOM 2903 C CA . GLN A 1 222 ? -17.067 -21.721 24.905 1.00 18.21 269 GLN B CA 1
ATOM 2904 C C . GLN A 1 222 ? -15.576 -21.853 25.184 1.00 19.69 269 GLN B C 1
ATOM 2905 O O . GLN A 1 222 ? -14.972 -22.881 24.836 1.00 19.09 269 GLN B O 1
#

Foldseek 3Di:
DQAQFKKKWWFDDDPDDIDIWIWHWFDQFPLHNLWTWIDTPPDWFIWIDSVVPDPRTHDIDTDPDGADDDDDCVPVVVVQAFFWKWFWDADPVGDIDTFIWHFQAQTGSNRQKTWIATPVGQFTTIDSVVVSVVVPGMGTDPCQANWWKAFPCSWIWGFRDARPSQRQKTWIDIPPGTIIGIDRCVDPVNPRMDTD

B-factor: mean 22.14, std 10.21, range [7.91, 73.86]

Solvent-accessible surface area: 10774 Å² total

Nearest PDB structures (foldseek):
  7ocb-assembly1_B  TM=1.005E+00  e=1.615E-39  Homo sapiens
  6i8y-assembly1_A  TM=9.846E-01  e=4.763E-36  Homo sapiens
  5jsg-assembly1_A  TM=9.743E-01  e=9.696E-32  Homo sapiens
  4mzg-assembly2_D  TM=9.607E-01  e=5.432E-31  Homo sapiens
  4uy4-assembly1_B  TM=9.704E-01  e=1.060E-28  Homo sapiens

Secondary structure (P-SEA, 3-state):
ccccccccbbbbccccbbbbbbbcccccccccccbbbbbcccccbbbbbcccccccccbbbbbccccccccccaaaaaaaccbbbbbbbbccccbbbbbbbbbcccccccccbbbbbccccccccccaaaaaaaacccccccccccbbbbbcccbbbbbccccccccccbbbbbccccbbbbbccccccccccccc